Protein AF-A0A7Z2MUA7-F1 (afdb_monomer_lite)

Radius of gyration: 41.85 Å; chains: 1; bounding box: 72×32×121 Å

Structure (mmCIF, N/CA/C/O backbone):
data_AF-A0A7Z2MUA7-F1
#
_entry.id   AF-A0A7Z2MUA7-F1
#
loop_
_atom_site.group_PDB
_atom_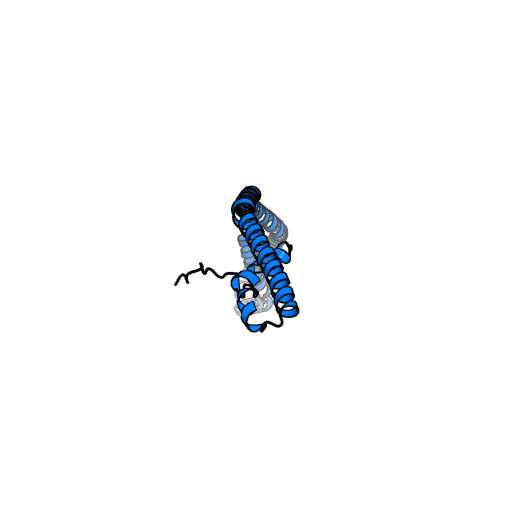site.id
_atom_site.type_symbol
_atom_site.label_atom_id
_atom_site.label_alt_id
_atom_site.label_comp_id
_atom_site.label_asym_id
_atom_site.label_entity_id
_atom_site.label_seq_id
_atom_site.pdbx_PDB_ins_code
_atom_site.Cartn_x
_atom_site.Cartn_y
_atom_site.Cartn_z
_atom_site.occupancy
_atom_site.B_iso_or_equiv
_atom_site.auth_seq_id
_atom_site.auth_comp_id
_atom_site.auth_asym_id
_atom_site.auth_atom_id
_atom_site.pdbx_PDB_model_num
ATOM 1 N N . MET A 1 1 ? 2.636 0.353 32.229 1.00 47.88 1 MET A N 1
ATOM 2 C CA . MET A 1 1 ? 1.834 -0.681 31.535 1.00 47.88 1 MET A CA 1
ATOM 3 C C . MET A 1 1 ? 2.594 -1.119 30.294 1.00 47.88 1 MET A C 1
ATOM 5 O O . MET A 1 1 ? 3.186 -0.257 29.656 1.00 47.88 1 MET A O 1
ATOM 9 N N . LYS A 1 2 ? 2.638 -2.421 29.968 1.00 65.19 2 LYS A N 1
ATOM 10 C CA . LYS A 1 2 ? 3.132 -2.862 28.651 1.00 65.19 2 LYS A CA 1
ATOM 11 C C . LYS A 1 2 ? 2.210 -2.257 27.589 1.00 65.19 2 LYS A C 1
ATOM 13 O O . LYS A 1 2 ? 0.997 -2.390 27.723 1.00 65.19 2 LYS A O 1
ATOM 18 N N . GLN A 1 3 ? 2.776 -1.569 26.602 1.00 80.62 3 GLN A N 1
ATOM 19 C CA . GLN A 1 3 ? 1.988 -1.000 25.512 1.00 80.62 3 GLN A CA 1
ATOM 20 C C . GLN A 1 3 ? 1.430 -2.140 24.654 1.00 80.62 3 GLN A C 1
ATOM 22 O O . GLN A 1 3 ? 2.188 -3.028 24.260 1.00 80.62 3 GLN A O 1
ATOM 27 N N . LYS A 1 4 ? 0.121 -2.129 24.395 1.00 88.00 4 LYS A N 1
ATOM 28 C CA . LYS A 1 4 ? -0.528 -3.146 23.559 1.00 88.00 4 LYS A CA 1
ATOM 29 C C . LYS A 1 4 ? -0.226 -2.882 22.075 1.00 88.00 4 LYS A C 1
ATOM 31 O O . LYS A 1 4 ? 0.033 -1.739 21.678 1.00 88.00 4 LYS A O 1
ATOM 36 N N . THR A 1 5 ? -0.227 -3.938 21.264 1.00 93.44 5 THR A N 1
ATOM 37 C CA . THR A 1 5 ? -0.187 -3.815 19.795 1.00 93.44 5 THR A CA 1
ATOM 38 C C . THR A 1 5 ? -1.569 -3.487 19.236 1.00 93.44 5 THR A C 1
ATOM 40 O O . THR A 1 5 ? -2.575 -3.714 19.913 1.00 93.44 5 THR A O 1
ATOM 43 N N . VAL A 1 6 ? -1.650 -3.004 17.992 1.00 94.12 6 VAL A N 1
ATOM 44 C CA . VAL A 1 6 ? -2.937 -2.740 17.317 1.00 94.12 6 VAL A CA 1
ATOM 45 C C . VAL A 1 6 ? -3.844 -3.973 17.360 1.00 94.12 6 VAL A C 1
ATOM 47 O O . VAL A 1 6 ? -4.999 -3.868 17.775 1.00 94.12 6 VAL A O 1
ATOM 50 N N . THR A 1 7 ? -3.307 -5.151 17.035 1.00 94.81 7 THR A N 1
ATOM 51 C CA . THR A 1 7 ? -4.048 -6.421 17.065 1.00 94.81 7 THR A CA 1
ATOM 52 C C . THR A 1 7 ? -4.562 -6.756 18.464 1.00 94.81 7 THR A C 1
ATOM 54 O O . THR A 1 7 ? -5.702 -7.183 18.619 1.00 94.81 7 THR A O 1
ATOM 57 N N . GLN A 1 8 ? -3.752 -6.527 19.503 1.00 94.81 8 GLN A N 1
ATOM 58 C CA . GLN A 1 8 ? -4.154 -6.775 20.892 1.00 94.81 8 GLN A CA 1
ATOM 59 C C . GLN A 1 8 ? -5.242 -5.803 21.364 1.00 94.81 8 GLN A C 1
ATOM 61 O O . GLN A 1 8 ? -6.151 -6.207 22.088 1.00 94.81 8 GLN A O 1
ATOM 66 N N . ILE A 1 9 ? -5.165 -4.528 20.968 1.00 94.12 9 ILE A N 1
ATOM 67 C CA . ILE A 1 9 ? -6.186 -3.522 21.292 1.00 94.12 9 ILE A CA 1
ATOM 68 C C . ILE A 1 9 ? -7.504 -3.876 20.600 1.00 94.12 9 ILE A C 1
ATOM 70 O O . ILE A 1 9 ? -8.548 -3.888 21.247 1.00 94.12 9 ILE A O 1
ATOM 74 N N . GLN A 1 10 ? -7.464 -4.216 19.310 1.00 95.56 10 GLN A N 1
ATOM 75 C CA . GLN A 1 10 ? -8.654 -4.598 18.546 1.00 95.56 10 GLN A CA 1
ATOM 76 C C . GLN A 1 10 ? -9.303 -5.879 19.077 1.00 95.56 10 GLN A C 1
ATOM 78 O O . GLN A 1 10 ? -10.522 -5.909 19.244 1.00 95.56 10 GLN A O 1
ATOM 83 N N . ALA A 1 11 ? -8.503 -6.900 19.400 1.00 96.69 11 ALA A N 1
ATOM 84 C CA . ALA A 1 11 ? -9.000 -8.121 20.024 1.00 96.69 11 ALA A CA 1
ATOM 85 C C . ALA A 1 11 ? -9.714 -7.801 21.345 1.00 96.69 11 ALA A C 1
ATOM 87 O O . ALA A 1 11 ? -10.878 -8.162 21.517 1.00 96.69 11 ALA A O 1
ATOM 88 N N . ARG A 1 12 ? -9.084 -7.012 22.225 1.00 96.62 12 ARG A N 1
ATOM 89 C CA . ARG A 1 12 ? -9.697 -6.642 23.506 1.00 96.62 12 ARG A CA 1
ATOM 90 C C . ARG A 1 12 ? -10.968 -5.801 23.344 1.00 96.62 12 ARG A C 1
ATOM 92 O O . ARG A 1 12 ? -11.924 -6.009 24.080 1.00 96.62 12 ARG A O 1
ATOM 99 N N . LEU A 1 13 ? -11.019 -4.882 22.379 1.00 96.25 13 LEU A N 1
ATOM 100 C CA . LEU A 1 13 ? -12.238 -4.119 22.081 1.00 96.25 13 LEU A CA 1
ATOM 101 C C . LEU A 1 13 ? -13.384 -5.030 21.618 1.00 96.25 13 LEU A C 1
ATOM 103 O O . LEU A 1 13 ? -14.533 -4.794 21.989 1.00 96.25 13 LEU A O 1
ATOM 107 N N . SER A 1 14 ? -13.078 -6.076 20.844 1.00 96.19 14 SER A N 1
ATOM 108 C CA . SER A 1 14 ? -14.078 -7.057 20.413 1.00 96.19 14 SER A CA 1
ATOM 109 C C . SER A 1 14 ? -14.593 -7.922 21.569 1.00 96.19 14 SER A C 1
ATOM 111 O O . SER A 1 14 ? -15.800 -8.118 21.676 1.00 96.19 14 SER A O 1
ATOM 113 N N . GLU A 1 15 ? -13.712 -8.353 22.479 1.00 96.50 15 GLU A N 1
ATOM 114 C CA . GLU A 1 15 ? -14.091 -9.057 23.711 1.00 96.50 15 GLU A CA 1
ATOM 115 C C . GLU A 1 15 ? -15.003 -8.190 24.586 1.00 96.50 15 GLU A C 1
ATOM 117 O O . GLU A 1 15 ? -16.081 -8.627 24.976 1.00 96.50 15 GLU A O 1
ATOM 122 N N . ILE A 1 16 ? -14.629 -6.925 24.823 1.00 95.38 16 ILE A N 1
ATOM 123 C CA . ILE A 1 16 ? -15.449 -5.993 25.610 1.00 95.38 16 ILE A CA 1
ATOM 124 C C . ILE A 1 16 ? -16.836 -5.814 24.979 1.00 95.38 16 ILE A C 1
ATOM 126 O O . ILE A 1 16 ? -17.832 -5.759 25.697 1.00 95.38 16 ILE A O 1
ATOM 130 N N . ALA A 1 17 ? -16.925 -5.734 23.649 1.00 93.94 17 ALA A N 1
ATOM 131 C CA . ALA A 1 17 ? -18.207 -5.627 22.958 1.00 93.94 17 ALA A CA 1
ATOM 132 C C . ALA A 1 17 ? -19.079 -6.884 23.145 1.00 93.94 17 ALA A C 1
ATOM 134 O O . ALA A 1 17 ? -20.293 -6.762 23.301 1.00 93.94 17 ALA A O 1
ATOM 135 N N . GLN A 1 18 ? -18.477 -8.077 23.165 1.00 94.81 18 GLN A N 1
ATOM 136 C CA . GLN A 1 18 ? -19.191 -9.326 23.450 1.00 94.81 18 GLN A CA 1
ATOM 137 C C . GLN A 1 18 ? -19.682 -9.377 24.902 1.00 94.81 18 GLN A C 1
ATOM 139 O O . GLN A 1 18 ? -20.854 -9.671 25.125 1.00 94.81 18 GLN A O 1
ATOM 144 N N . GLU A 1 19 ? -18.824 -9.038 25.870 1.00 93.69 19 GLU A N 1
ATOM 145 C CA . GLU A 1 19 ? -19.175 -8.990 27.298 1.00 93.69 19 GLU A CA 1
ATOM 146 C C . GLU A 1 19 ? -20.303 -7.971 27.570 1.00 93.69 19 GLU A C 1
ATOM 148 O O . GLU A 1 19 ? -21.238 -8.257 28.315 1.00 93.69 19 GLU A O 1
ATOM 153 N N . GLN A 1 20 ? -20.264 -6.798 26.924 1.00 92.12 20 GLN A N 1
ATOM 154 C CA . GLN A 1 20 ? -21.320 -5.781 27.037 1.00 92.12 20 GLN A CA 1
ATOM 155 C C . GLN A 1 20 ? -22.652 -6.261 26.455 1.00 92.12 20 GLN A C 1
ATOM 157 O O . GLN A 1 20 ? -23.682 -6.106 27.101 1.00 92.12 20 GLN A O 1
ATOM 162 N N . ASN A 1 21 ? -22.634 -6.887 25.277 1.00 92.25 21 ASN A N 1
ATOM 163 C CA . ASN A 1 21 ? -23.848 -7.402 24.645 1.00 92.25 21 ASN A CA 1
ATOM 164 C C . ASN A 1 21 ? -24.485 -8.536 25.471 1.00 92.25 21 ASN A C 1
ATOM 166 O O . ASN A 1 21 ? -25.700 -8.592 25.606 1.00 92.25 21 ASN A O 1
ATOM 170 N N . GLN A 1 22 ? -23.675 -9.411 26.078 1.00 89.81 22 GLN A N 1
ATOM 171 C CA . GLN A 1 22 ? -24.179 -10.444 26.993 1.00 89.81 22 GLN A CA 1
ATOM 172 C C . GLN A 1 22 ? -24.878 -9.839 28.215 1.00 89.81 22 GLN A C 1
ATOM 174 O O . GLN A 1 22 ? -25.934 -10.323 28.609 1.00 89.81 22 GLN A O 1
ATOM 179 N N . PHE A 1 23 ? -24.315 -8.776 28.795 1.00 90.31 23 PHE A N 1
ATOM 180 C CA . PHE A 1 23 ? -24.943 -8.069 29.910 1.00 90.31 23 PHE A CA 1
ATOM 181 C C . PHE A 1 23 ? -26.242 -7.362 29.490 1.00 90.31 23 PHE A C 1
ATOM 183 O O . PHE A 1 23 ? -27.236 -7.446 30.201 1.00 90.31 23 PHE A O 1
ATOM 190 N N . GLU A 1 24 ? -26.260 -6.710 28.324 1.00 88.75 24 GLU A N 1
ATOM 191 C CA . GLU A 1 24 ? -27.439 -6.005 27.795 1.00 88.75 24 GLU A CA 1
ATOM 192 C C . GLU A 1 24 ? -28.594 -6.945 27.411 1.00 88.75 24 GLU A C 1
ATOM 194 O O . GLU A 1 24 ? -29.749 -6.527 27.419 1.00 88.75 24 GLU A O 1
ATOM 199 N N . GLN A 1 25 ? -28.301 -8.207 27.090 1.00 91.56 25 GLN A N 1
ATOM 200 C CA . GLN A 1 25 ? -29.308 -9.224 26.772 1.00 91.56 25 GLN A CA 1
ATOM 201 C C . GLN A 1 25 ? -29.944 -9.879 28.006 1.00 91.56 25 GLN A C 1
ATOM 203 O O . GLN A 1 25 ? -30.918 -10.617 27.848 1.00 91.56 25 GLN A O 1
ATOM 208 N N . ARG A 1 26 ? -29.414 -9.655 29.218 1.00 89.88 26 ARG A N 1
ATOM 209 C CA . ARG A 1 26 ? -30.004 -10.211 30.444 1.00 89.88 26 ARG A CA 1
ATOM 210 C C . ARG A 1 26 ? -31.295 -9.476 30.795 1.00 89.88 26 ARG A C 1
ATOM 212 O O . ARG A 1 26 ? -31.293 -8.264 31.001 1.00 89.88 26 ARG A O 1
ATOM 219 N N . ASP A 1 27 ? -32.380 -10.232 30.919 1.00 91.69 27 ASP A N 1
ATOM 220 C CA . ASP A 1 27 ? -33.655 -9.746 31.443 1.00 91.69 27 ASP A CA 1
ATOM 221 C C . ASP A 1 27 ? -33.712 -10.015 32.950 1.00 91.69 27 ASP A C 1
ATOM 223 O O . ASP A 1 27 ? -34.112 -11.086 33.408 1.00 91.69 27 ASP A O 1
ATOM 227 N N . PHE A 1 28 ? -33.243 -9.038 33.726 1.00 91.81 28 PHE A N 1
ATOM 228 C CA . PHE A 1 28 ? -33.189 -9.154 35.180 1.00 91.81 28 PHE A CA 1
ATOM 229 C C . PHE A 1 28 ? -34.580 -9.288 35.811 1.00 91.81 28 PHE A C 1
ATOM 231 O O . PHE A 1 28 ? -34.724 -9.998 36.801 1.00 91.81 28 PHE A O 1
ATOM 238 N N . ASP A 1 29 ? -35.607 -8.660 35.231 1.00 91.94 29 ASP A N 1
ATOM 239 C CA . ASP A 1 29 ? -36.972 -8.731 35.759 1.00 91.94 29 ASP A CA 1
ATOM 240 C C . ASP A 1 29 ? -37.544 -10.145 35.588 1.00 91.94 29 ASP A C 1
ATOM 242 O O . ASP A 1 29 ? -38.194 -10.672 36.497 1.00 91.94 29 ASP A O 1
ATOM 246 N N . ALA A 1 30 ? -37.255 -10.793 34.453 1.00 93.75 30 ALA A N 1
ATOM 247 C CA . ALA A 1 30 ? -37.595 -12.196 34.235 1.00 93.75 30 ALA A CA 1
ATOM 248 C C . ALA A 1 30 ? -36.845 -13.131 35.204 1.00 93.75 30 ALA A C 1
ATOM 250 O O . ALA A 1 30 ? -37.471 -14.008 35.805 1.00 93.75 30 ALA A O 1
ATOM 251 N N . GLU A 1 31 ? -35.537 -12.920 35.402 1.00 92.94 31 GLU A N 1
ATOM 252 C CA . GLU A 1 31 ? -34.722 -13.691 36.358 1.00 92.94 31 GLU A CA 1
ATOM 253 C C . GLU A 1 31 ? -35.235 -13.524 37.804 1.00 92.94 31 GLU A C 1
ATOM 255 O O . GLU A 1 31 ? -35.359 -14.499 38.549 1.00 92.94 31 GLU A O 1
ATOM 260 N N . LEU A 1 32 ? -35.592 -12.299 38.199 1.00 93.69 32 LEU A N 1
ATOM 261 C CA . LEU A 1 32 ? -36.113 -11.985 39.530 1.00 93.69 32 LEU A CA 1
ATOM 262 C C . LEU A 1 32 ? -37.467 -12.660 39.776 1.00 93.69 32 LEU A C 1
ATOM 264 O O . LEU A 1 32 ? -37.678 -13.269 40.827 1.00 93.69 32 LEU A O 1
ATOM 268 N N . LEU A 1 33 ? -38.372 -12.602 38.795 1.00 94.19 33 LEU A N 1
ATOM 269 C CA . LEU A 1 33 ? -39.681 -13.249 38.868 1.00 94.19 33 LEU A CA 1
ATOM 270 C C . LEU A 1 33 ? -39.557 -14.776 38.997 1.00 94.19 33 LEU A C 1
ATOM 272 O O . LEU A 1 33 ? -40.311 -15.392 39.753 1.00 94.19 33 LEU A O 1
ATOM 276 N N . GLU A 1 34 ? -38.598 -15.397 38.309 1.00 94.81 34 GLU A N 1
ATOM 277 C CA . GLU A 1 34 ? -38.317 -16.831 38.435 1.00 94.81 34 GLU A CA 1
ATOM 278 C C . GLU A 1 34 ? -37.808 -17.203 39.838 1.00 94.81 34 GLU A C 1
ATOM 280 O O . GLU A 1 34 ? -38.311 -18.156 40.446 1.00 94.81 34 GLU A O 1
ATOM 285 N N . VAL A 1 35 ? -36.866 -16.434 40.397 1.00 94.69 35 VAL A N 1
ATOM 286 C CA . VAL A 1 35 ? -36.337 -16.663 41.755 1.00 94.69 35 VAL A CA 1
ATOM 287 C C . VAL A 1 35 ? -37.426 -16.482 42.815 1.00 94.69 35 VAL A C 1
ATOM 289 O O . VAL A 1 35 ? -37.566 -17.327 43.700 1.00 94.69 35 VAL A O 1
ATOM 292 N N . MET A 1 36 ? -38.265 -15.449 42.693 1.00 92.69 36 MET A N 1
ATOM 293 C CA . MET A 1 36 ? -39.393 -15.232 43.606 1.00 92.69 36 MET A CA 1
ATOM 294 C C . MET A 1 36 ? -40.426 -16.366 43.543 1.00 92.69 36 MET A C 1
ATOM 296 O O . MET A 1 36 ? -40.925 -16.798 44.582 1.00 92.69 36 MET A O 1
ATOM 300 N N . ASN A 1 37 ? -40.728 -16.884 42.348 1.00 94.19 37 ASN A N 1
ATOM 301 C CA . ASN A 1 37 ? -41.689 -17.978 42.169 1.00 94.19 37 ASN A CA 1
ATOM 302 C C . ASN A 1 37 ? -41.156 -19.336 42.651 1.00 94.19 37 ASN A C 1
ATOM 304 O O . ASN A 1 37 ? -41.931 -20.181 43.097 1.00 94.19 37 ASN A O 1
ATOM 308 N N . SER A 1 38 ? -39.844 -19.555 42.560 1.00 93.75 38 SER A N 1
ATOM 309 C CA . SER A 1 38 ? -39.183 -20.792 42.995 1.00 93.75 38 SER A CA 1
ATOM 310 C C . SER A 1 38 ? -38.768 -20.785 44.473 1.00 93.75 38 SER A C 1
ATOM 312 O O . SER A 1 38 ? -38.365 -21.827 44.990 1.00 93.75 38 SER A O 1
ATOM 314 N N . GLY A 1 39 ? -38.900 -19.646 45.166 1.00 91.38 39 GLY A N 1
ATOM 315 C CA . GLY A 1 39 ? -38.483 -19.475 46.561 1.00 91.38 39 GLY A CA 1
ATOM 316 C C . GLY A 1 39 ? -36.962 -19.432 46.744 1.00 91.38 39 GLY A C 1
ATOM 317 O O . GLY A 1 39 ? -36.465 -19.829 47.798 1.00 91.38 39 GLY A O 1
ATOM 318 N N . GLY A 1 40 ? -36.227 -19.017 45.710 1.00 91.19 40 GLY A N 1
ATOM 319 C CA . GLY A 1 40 ? -34.772 -18.899 45.738 1.00 91.19 40 GLY A CA 1
ATOM 320 C C . GLY A 1 40 ? -34.267 -17.665 46.496 1.00 91.19 40 GLY A C 1
ATOM 321 O O . GLY A 1 40 ? -35.038 -16.863 47.022 1.00 91.19 40 GLY A O 1
ATOM 322 N N . ASP A 1 41 ? -32.943 -17.522 46.542 1.00 93.44 41 ASP A N 1
ATOM 323 C CA . ASP A 1 41 ? -32.263 -16.429 47.240 1.00 93.44 41 ASP A CA 1
ATOM 324 C C . ASP A 1 41 ? -32.223 -15.157 46.374 1.00 93.44 41 ASP A C 1
ATOM 326 O O . ASP A 1 41 ? -31.414 -15.023 45.451 1.00 93.44 41 ASP A O 1
ATOM 330 N N . VAL A 1 42 ? -33.136 -14.229 46.664 1.00 92.69 42 VAL A N 1
ATOM 331 C CA . VAL A 1 42 ? -33.237 -12.934 45.974 1.00 92.69 42 VAL A CA 1
ATOM 332 C C . VAL A 1 42 ? -32.027 -12.046 46.275 1.00 92.69 42 VAL A C 1
ATOM 334 O O . VAL A 1 42 ? -31.512 -11.400 45.362 1.00 92.69 42 VAL A O 1
ATOM 337 N N . ASP A 1 43 ? -31.521 -12.063 47.511 1.00 94.00 43 ASP A N 1
ATOM 338 C CA . ASP A 1 43 ? -30.390 -11.225 47.924 1.00 94.00 43 ASP A CA 1
ATOM 339 C C . ASP A 1 43 ? -29.128 -11.605 47.135 1.00 94.00 43 ASP A C 1
ATOM 341 O O . ASP A 1 43 ? -28.372 -10.742 46.677 1.00 94.00 43 ASP A O 1
ATOM 345 N N . GLN A 1 44 ? -28.926 -12.907 46.902 1.00 93.81 44 GLN A N 1
ATOM 346 C CA . GLN A 1 44 ? -27.827 -13.397 46.073 1.00 93.81 44 GLN A CA 1
ATOM 347 C C . GLN A 1 44 ? -27.936 -12.913 44.616 1.00 93.81 44 GLN A C 1
ATOM 349 O O . GLN A 1 44 ? -26.923 -12.538 44.012 1.00 93.81 44 GLN A O 1
ATOM 354 N N . LEU A 1 45 ? -29.143 -12.918 44.038 1.00 92.75 45 LEU A N 1
ATOM 355 C CA . LEU A 1 45 ? -29.378 -12.457 42.667 1.00 92.75 45 LEU A CA 1
ATOM 356 C C . LEU A 1 45 ? -29.111 -10.947 42.531 1.00 92.75 45 LEU A C 1
ATOM 358 O O . LEU A 1 45 ? -28.422 -10.524 41.599 1.00 92.75 45 LEU A O 1
ATOM 362 N N . GLU A 1 46 ? -29.590 -10.138 43.477 1.00 92.88 46 GLU A N 1
ATOM 363 C CA . GLU A 1 46 ? -29.340 -8.693 43.502 1.00 92.88 46 GLU A CA 1
ATOM 364 C C . GLU A 1 46 ? -27.854 -8.368 43.691 1.00 92.88 46 GLU A C 1
ATOM 366 O O . GLU A 1 46 ? -27.306 -7.488 43.017 1.00 92.88 46 GLU A O 1
ATOM 371 N N . GLN A 1 47 ? -27.159 -9.108 44.560 1.00 94.88 47 GLN A N 1
ATOM 372 C CA . GLN A 1 47 ? -25.725 -8.924 44.757 1.00 94.88 47 GLN A CA 1
ATOM 373 C C . GLN A 1 47 ? -24.941 -9.208 43.470 1.00 94.88 47 GLN A C 1
ATOM 375 O O . GLN A 1 47 ? -24.053 -8.429 43.106 1.00 94.88 47 GLN A O 1
ATOM 380 N N . LYS A 1 48 ? -25.306 -10.270 42.743 1.00 92.62 48 LYS A N 1
ATOM 381 C CA . LYS A 1 48 ? -24.721 -10.586 41.434 1.00 92.62 48 LYS A CA 1
ATOM 382 C C . LYS A 1 48 ? -24.978 -9.471 40.417 1.00 92.62 48 LYS A C 1
ATOM 384 O O . LYS A 1 48 ? -24.061 -9.071 39.705 1.00 92.62 48 LYS A O 1
ATOM 389 N N . GLN A 1 49 ? -26.186 -8.911 40.388 1.00 93.12 49 GLN A N 1
ATOM 390 C CA . GLN A 1 49 ? -26.513 -7.799 39.495 1.00 93.12 49 GLN A CA 1
ATOM 391 C C . GLN A 1 49 ? -25.652 -6.558 39.766 1.00 93.12 49 GLN A C 1
ATOM 393 O O . GLN A 1 49 ? -25.129 -5.941 38.837 1.00 93.12 49 GLN A O 1
ATOM 398 N N . LEU A 1 50 ? -25.438 -6.217 41.039 1.00 93.50 50 LEU A N 1
ATOM 399 C CA . LEU A 1 50 ? -24.565 -5.105 41.422 1.00 93.50 50 LEU A CA 1
ATOM 400 C C . LEU A 1 50 ? -23.105 -5.332 41.003 1.00 93.50 50 LEU A C 1
ATOM 402 O O . LEU A 1 50 ? -22.407 -4.377 40.643 1.00 93.50 50 LEU A O 1
ATOM 406 N N . GLU A 1 51 ? -22.616 -6.570 41.072 1.00 93.88 51 GLU A N 1
ATOM 407 C CA . GLU A 1 51 ? -21.275 -6.936 40.604 1.00 93.88 51 GLU A CA 1
ATOM 408 C C . GLU A 1 51 ? -21.154 -6.806 39.083 1.00 93.88 51 GLU A C 1
ATOM 410 O O . GLU A 1 51 ? -20.220 -6.151 38.604 1.00 93.88 51 GLU A O 1
ATOM 415 N N . ASP A 1 52 ? -22.138 -7.312 38.344 1.00 92.00 52 ASP A N 1
ATOM 416 C CA . ASP A 1 52 ? -22.183 -7.230 36.886 1.00 92.00 52 ASP A CA 1
ATOM 417 C C . ASP A 1 52 ? -22.260 -5.768 36.410 1.00 92.00 52 ASP A C 1
ATOM 419 O O . ASP A 1 52 ? -21.519 -5.358 35.514 1.00 92.00 52 ASP A O 1
ATOM 423 N N . GLU A 1 53 ? -23.035 -4.906 37.078 1.00 92.88 53 GLU A N 1
ATOM 424 C CA . GLU A 1 53 ? -23.061 -3.467 36.785 1.00 92.88 53 GLU A CA 1
ATOM 425 C C . GLU A 1 53 ? -21.722 -2.764 37.051 1.00 92.88 53 GLU A C 1
ATOM 427 O O . GLU A 1 53 ? -21.339 -1.818 36.342 1.00 92.88 53 GLU A O 1
ATOM 432 N N . ARG A 1 54 ? -21.008 -3.165 38.112 1.00 94.88 54 ARG A N 1
ATOM 433 C CA . ARG A 1 54 ? -19.662 -2.644 38.398 1.00 94.88 54 ARG A CA 1
ATOM 434 C C . ARG A 1 54 ? -18.689 -3.089 37.316 1.00 94.88 54 ARG A C 1
ATOM 436 O O . ARG A 1 54 ? -17.882 -2.270 36.869 1.00 94.88 54 ARG A O 1
ATOM 443 N N . GLN A 1 55 ? -18.765 -4.345 36.882 1.00 93.88 55 GLN A N 1
ATOM 444 C CA . GLN A 1 55 ? -17.955 -4.859 35.783 1.00 93.88 55 GLN A CA 1
ATOM 445 C C . GLN A 1 55 ? -18.275 -4.128 34.475 1.00 93.88 55 GLN A C 1
ATOM 447 O O . GLN A 1 55 ? -17.358 -3.602 33.847 1.00 93.88 55 GLN A O 1
ATOM 452 N N . ALA A 1 56 ? -19.549 -3.950 34.125 1.00 92.75 56 ALA A N 1
ATOM 453 C CA . ALA A 1 56 ? -19.981 -3.208 32.941 1.00 92.75 56 ALA A CA 1
ATOM 454 C C . ALA A 1 56 ? -19.471 -1.756 32.939 1.00 92.75 56 ALA A C 1
ATOM 456 O O . ALA A 1 56 ? -19.034 -1.229 31.912 1.00 92.75 56 ALA A O 1
ATOM 457 N N . ARG A 1 57 ? -19.468 -1.085 34.101 1.00 93.94 57 ARG A N 1
ATOM 458 C CA . ARG A 1 57 ? -18.847 0.244 34.258 1.00 93.94 57 ARG A CA 1
ATOM 459 C C . ARG A 1 57 ? -17.344 0.213 33.984 1.00 93.94 57 ARG A C 1
ATOM 461 O O . ARG A 1 57 ? -16.857 1.062 33.240 1.00 93.94 57 ARG A O 1
ATOM 468 N N . ARG A 1 58 ? -16.614 -0.759 34.538 1.00 95.12 58 ARG A N 1
ATOM 469 C CA . ARG A 1 58 ? -15.168 -0.915 34.297 1.00 95.12 58 ARG A CA 1
ATOM 470 C C . ARG A 1 58 ? -14.865 -1.178 32.823 1.00 95.12 58 ARG A C 1
ATOM 472 O O . ARG A 1 58 ? -13.992 -0.517 32.274 1.00 95.12 58 ARG A O 1
ATOM 479 N N . LEU A 1 59 ? -15.624 -2.062 32.179 1.00 94.94 59 LEU A N 1
ATOM 480 C CA . LEU A 1 59 ? -15.480 -2.383 30.758 1.00 94.94 59 LEU A CA 1
ATOM 481 C C . LEU A 1 59 ? -15.731 -1.165 29.862 1.00 94.94 59 LEU A C 1
ATOM 483 O O . LEU A 1 59 ? -15.011 -0.962 28.889 1.00 94.94 59 LEU A O 1
ATOM 487 N N . ARG A 1 60 ? -16.704 -0.305 30.199 1.00 94.25 60 ARG A N 1
ATOM 488 C CA . ARG A 1 60 ? -16.930 0.960 29.474 1.00 94.25 60 ARG A CA 1
ATOM 489 C C . ARG A 1 60 ? -15.733 1.905 29.559 1.00 94.25 60 ARG A C 1
ATOM 491 O O . ARG A 1 60 ? -15.346 2.478 28.545 1.00 94.25 60 ARG A O 1
ATOM 498 N N . VAL A 1 61 ? -15.139 2.047 30.742 1.00 96.00 61 VAL A N 1
ATOM 499 C CA . VAL A 1 61 ? -13.937 2.875 30.928 1.00 96.00 61 VAL A CA 1
ATOM 500 C C . VAL A 1 61 ? -12.735 2.265 30.199 1.00 96.00 61 VAL A C 1
ATOM 502 O O . VAL A 1 61 ? -11.999 2.987 29.531 1.00 96.00 61 VAL A O 1
ATOM 505 N N . GLU A 1 62 ? -12.556 0.941 30.270 1.00 95.25 62 GLU A N 1
ATOM 506 C CA . GLU A 1 62 ? -11.497 0.235 29.534 1.00 95.25 62 GLU A CA 1
ATOM 507 C C . GLU A 1 62 ? -11.648 0.441 28.021 1.00 95.25 62 GLU A C 1
ATOM 509 O O . GLU A 1 62 ? -10.677 0.795 27.354 1.00 95.25 62 GLU A O 1
ATOM 514 N N . LYS A 1 63 ? -12.867 0.296 27.486 1.00 95.50 63 LYS A N 1
ATOM 515 C CA . LYS A 1 63 ? -13.177 0.538 26.072 1.00 95.50 63 LYS A CA 1
ATOM 516 C C . LYS A 1 63 ? -12.762 1.940 25.636 1.00 95.50 63 LYS A C 1
ATOM 518 O O . LYS A 1 63 ? -12.031 2.068 24.662 1.00 95.50 63 LYS A O 1
ATOM 523 N N . GLN A 1 64 ? -13.160 2.972 26.381 1.00 95.38 64 GLN A N 1
ATOM 524 C CA . GLN A 1 64 ? -12.798 4.359 26.068 1.00 95.38 64 GLN A CA 1
ATOM 525 C C . GLN A 1 64 ? -11.280 4.574 26.074 1.00 95.38 64 GLN A C 1
ATOM 527 O O . GLN A 1 64 ? -10.742 5.224 25.179 1.00 95.38 64 GLN A O 1
ATOM 532 N N . ALA A 1 65 ? -10.571 4.004 27.052 1.00 95.25 65 ALA A N 1
ATOM 533 C CA . ALA A 1 65 ? -9.115 4.090 27.106 1.00 95.25 65 ALA A CA 1
ATOM 534 C C . ALA A 1 65 ? -8.456 3.412 25.891 1.00 95.25 65 ALA A C 1
ATOM 536 O O . ALA A 1 65 ? -7.544 3.975 25.288 1.00 95.25 65 ALA A O 1
ATOM 537 N N . LEU A 1 66 ? -8.947 2.235 25.497 1.00 95.25 66 LEU A N 1
ATOM 538 C CA . LEU A 1 66 ? -8.444 1.487 24.343 1.00 95.25 66 LEU A CA 1
ATOM 539 C C . LEU A 1 66 ? -8.767 2.170 23.007 1.00 95.25 66 LEU A C 1
ATOM 541 O O . LEU A 1 66 ? -7.932 2.160 22.107 1.00 95.25 66 LEU A O 1
ATOM 545 N N . GLU A 1 67 ? -9.937 2.795 22.873 1.00 95.00 67 GLU A N 1
ATOM 546 C CA . GLU A 1 67 ? -10.314 3.580 21.690 1.00 95.00 67 GLU A CA 1
ATOM 547 C C . GLU A 1 67 ? -9.406 4.805 21.502 1.00 95.00 67 GLU A C 1
ATOM 549 O O . GLU A 1 67 ? -9.060 5.142 20.369 1.00 95.00 67 GLU A O 1
ATOM 554 N N . LEU A 1 68 ? -8.956 5.424 22.599 1.00 95.00 68 LEU A N 1
ATOM 555 C CA . LEU A 1 68 ? -7.970 6.510 22.577 1.00 95.00 68 LEU A CA 1
ATOM 556 C C . LEU A 1 68 ? -6.541 6.013 22.300 1.00 95.00 68 LEU A C 1
ATOM 558 O O . LEU A 1 68 ? -5.769 6.703 21.634 1.00 95.00 68 LEU A O 1
ATOM 562 N N . GLU A 1 69 ? -6.174 4.824 22.785 1.00 94.06 69 GLU A N 1
ATOM 563 C CA . GLU A 1 69 ? -4.843 4.235 22.573 1.00 94.06 69 GLU A CA 1
ATOM 564 C C . GLU A 1 69 ? -4.667 3.677 21.148 1.00 94.06 69 GLU A C 1
ATOM 566 O O . GLU A 1 69 ? -3.572 3.737 20.584 1.00 94.06 69 GLU A O 1
ATOM 571 N N . LEU A 1 70 ? -5.742 3.178 20.527 1.00 93.69 70 LEU A N 1
ATOM 572 C CA . LEU A 1 70 ? -5.725 2.565 19.197 1.00 93.69 70 LEU A CA 1
ATOM 573 C C . LEU A 1 70 ? -5.056 3.422 18.100 1.00 93.69 70 LEU A C 1
ATOM 575 O O . LEU A 1 70 ? -4.195 2.887 17.394 1.00 93.69 70 LEU A O 1
ATOM 579 N N . PRO A 1 71 ? -5.399 4.712 17.901 1.00 94.25 71 PRO A N 1
ATOM 580 C CA . PRO A 1 71 ? -4.741 5.532 16.883 1.00 94.25 71 PRO A CA 1
ATOM 581 C C . PRO A 1 71 ? -3.245 5.727 17.162 1.00 94.25 71 PRO A C 1
ATOM 583 O O . PRO A 1 71 ? -2.446 5.712 16.228 1.00 94.25 71 PRO A O 1
ATOM 586 N N . VAL A 1 72 ? -2.850 5.837 18.434 1.00 94.19 72 VAL A N 1
ATOM 587 C CA . VAL A 1 72 ? -1.441 5.978 18.833 1.00 94.19 72 VAL A CA 1
ATOM 588 C C . VAL A 1 72 ? -0.663 4.701 18.515 1.00 94.19 72 VAL A C 1
ATOM 590 O O . VAL A 1 72 ? 0.434 4.765 17.958 1.00 94.19 72 VAL A O 1
ATOM 593 N N . ALA A 1 73 ? -1.243 3.532 18.804 1.00 93.31 73 ALA A N 1
ATOM 594 C CA . ALA A 1 73 ? -0.646 2.246 18.457 1.00 93.31 73 ALA A CA 1
ATOM 595 C C . ALA A 1 73 ? -0.477 2.088 16.937 1.00 93.31 73 ALA A C 1
ATOM 597 O O . ALA A 1 73 ? 0.605 1.707 16.489 1.00 93.31 73 ALA A O 1
ATOM 598 N N . LYS A 1 74 ? -1.496 2.464 16.146 1.00 93.44 74 LYS A N 1
ATOM 599 C CA . LYS A 1 74 ? -1.428 2.454 14.673 1.00 93.44 74 LYS A CA 1
ATOM 600 C C . LYS A 1 74 ? -0.314 3.347 14.142 1.00 93.44 74 LYS A C 1
ATOM 602 O O . LYS A 1 74 ? 0.446 2.922 13.280 1.00 93.44 74 LYS A O 1
ATOM 607 N N . GLN A 1 75 ? -0.202 4.568 14.661 1.00 94.31 75 GLN A N 1
ATOM 608 C CA . GLN A 1 75 ? 0.839 5.499 14.236 1.00 94.31 75 GLN A CA 1
ATOM 609 C C . GLN A 1 75 ? 2.236 4.967 14.572 1.00 94.31 75 GLN A C 1
ATOM 611 O O . GLN A 1 75 ? 3.123 5.001 13.724 1.00 94.31 75 GLN A O 1
ATOM 616 N N . ARG A 1 76 ? 2.436 4.452 15.790 1.00 93.00 76 ARG A N 1
ATOM 617 C CA . ARG A 1 76 ? 3.724 3.897 16.224 1.00 93.00 76 ARG A CA 1
ATOM 618 C C . ARG A 1 76 ? 4.157 2.718 15.353 1.00 93.00 76 ARG A C 1
ATOM 620 O O . ARG A 1 76 ? 5.309 2.669 14.937 1.00 93.00 76 ARG A O 1
ATOM 627 N N . GLU A 1 77 ? 3.252 1.775 15.107 1.00 94.00 77 GLU A N 1
ATOM 628 C CA . GLU A 1 77 ? 3.545 0.591 14.291 1.00 94.00 77 GLU A CA 1
ATOM 629 C C . GLU A 1 77 ? 3.794 0.972 12.828 1.00 94.00 77 GLU A C 1
ATOM 631 O O . GLU A 1 77 ? 4.807 0.565 12.266 1.00 94.00 77 GLU A O 1
ATOM 636 N N . GLY A 1 78 ? 2.962 1.848 12.252 1.00 91.44 78 GLY A N 1
ATOM 637 C CA . GLY A 1 78 ? 3.158 2.335 10.886 1.00 91.44 78 GLY A CA 1
ATOM 638 C C . GLY A 1 78 ? 4.475 3.096 10.695 1.00 91.44 78 GLY A C 1
ATOM 639 O O . GLY A 1 78 ? 5.147 2.912 9.686 1.00 91.44 78 GLY A O 1
ATOM 640 N N . LEU A 1 79 ? 4.898 3.909 11.672 1.00 93.88 79 LEU A N 1
ATOM 641 C CA . LEU A 1 79 ? 6.206 4.577 11.627 1.00 93.88 79 LEU A CA 1
ATOM 642 C C . LEU A 1 79 ? 7.369 3.576 11.670 1.00 93.88 79 LEU A C 1
ATOM 644 O O . LEU A 1 79 ? 8.349 3.752 10.952 1.00 93.88 79 LEU A O 1
ATOM 648 N N . ALA A 1 80 ? 7.266 2.523 12.482 1.00 92.06 80 ALA A N 1
ATOM 649 C CA . ALA A 1 80 ? 8.295 1.486 12.551 1.00 92.06 80 ALA A CA 1
ATOM 650 C C . ALA A 1 80 ? 8.417 0.696 11.233 1.00 92.06 80 ALA A C 1
ATOM 652 O O . ALA A 1 80 ? 9.525 0.347 10.813 1.00 92.06 80 ALA A O 1
ATOM 653 N N . GLU A 1 81 ? 7.291 0.440 10.567 1.00 91.88 81 GLU A N 1
ATOM 654 C CA . GLU A 1 81 ? 7.256 -0.216 9.260 1.00 91.88 81 GLU A CA 1
ATOM 655 C C . GLU A 1 81 ? 7.822 0.691 8.159 1.00 91.88 81 GLU A C 1
ATOM 657 O O . GLU A 1 81 ? 8.693 0.265 7.401 1.00 91.88 81 GLU A O 1
ATOM 662 N N . LEU A 1 82 ? 7.437 1.973 8.136 1.00 92.00 82 LEU A N 1
ATOM 663 C CA . LEU A 1 82 ? 7.984 2.963 7.202 1.00 92.00 82 LEU A CA 1
ATOM 664 C C . LEU A 1 82 ? 9.502 3.128 7.338 1.00 92.00 82 LEU A C 1
ATOM 666 O O . LEU A 1 82 ? 10.196 3.213 6.330 1.00 92.00 82 LEU A O 1
ATOM 670 N N . GLU A 1 83 ? 10.040 3.140 8.559 1.00 92.50 83 GLU A N 1
ATOM 671 C CA . GLU A 1 83 ? 11.492 3.201 8.779 1.00 92.50 83 GLU A CA 1
ATOM 672 C C . GLU A 1 83 ? 12.220 1.930 8.326 1.00 92.50 83 GLU A C 1
ATOM 674 O O . GLU A 1 83 ? 13.414 1.973 8.035 1.00 92.50 83 GLU A O 1
ATOM 679 N N . THR A 1 84 ? 11.536 0.786 8.283 1.00 92.12 84 THR A N 1
ATOM 680 C CA . THR A 1 84 ? 12.098 -0.442 7.704 1.00 92.12 84 THR A CA 1
ATOM 681 C C . THR A 1 84 ? 12.118 -0.347 6.182 1.00 92.12 84 THR A C 1
ATOM 683 O O . THR A 1 84 ? 13.185 -0.486 5.598 1.00 92.12 84 THR A O 1
ATOM 686 N N . LEU A 1 85 ? 10.999 0.037 5.558 1.00 89.75 85 LEU A N 1
ATOM 687 C CA . LEU A 1 85 ? 10.923 0.245 4.106 1.00 89.75 85 LEU A CA 1
ATOM 688 C C . LEU A 1 85 ? 11.925 1.292 3.608 1.00 89.75 85 LEU A C 1
ATOM 690 O O . LEU A 1 85 ? 12.551 1.121 2.568 1.00 89.75 85 LEU A O 1
ATOM 694 N N . LYS A 1 86 ? 12.107 2.377 4.365 1.00 89.88 86 LYS A N 1
ATOM 695 C CA . LYS A 1 86 ? 13.095 3.406 4.046 1.00 89.88 86 LYS A CA 1
ATOM 696 C C . LYS A 1 86 ? 14.510 2.833 4.013 1.00 89.88 86 LYS A C 1
ATOM 698 O O . LYS A 1 86 ? 15.232 3.133 3.072 1.00 89.88 86 LYS A O 1
ATOM 703 N N . ARG A 1 87 ? 14.878 2.015 5.007 1.00 89.75 87 ARG A N 1
ATOM 704 C CA . ARG A 1 87 ? 16.176 1.325 5.064 1.00 89.75 87 ARG A CA 1
ATOM 705 C C . ARG A 1 87 ? 16.340 0.309 3.938 1.00 89.75 87 ARG A C 1
ATOM 707 O O . ARG A 1 87 ? 17.428 0.214 3.389 1.00 89.75 87 ARG A O 1
ATOM 714 N N . ASP A 1 88 ? 15.281 -0.403 3.566 1.00 86.50 88 ASP A N 1
ATOM 715 C CA . ASP A 1 88 ? 15.330 -1.368 2.461 1.00 86.50 88 ASP A CA 1
ATOM 716 C C . ASP A 1 88 ? 15.607 -0.687 1.110 1.00 86.50 88 ASP A C 1
ATOM 718 O O . ASP A 1 88 ? 16.255 -1.276 0.251 1.00 86.50 88 ASP A O 1
ATOM 722 N N . CYS A 1 89 ? 15.173 0.567 0.947 1.00 86.12 89 CYS A N 1
ATOM 723 C CA . CYS A 1 89 ? 15.443 1.387 -0.236 1.00 86.12 89 CYS A CA 1
ATOM 724 C C . CYS A 1 89 ? 16.696 2.279 -0.109 1.00 86.12 89 CYS A C 1
ATOM 726 O O . CYS A 1 89 ? 16.986 3.079 -1.009 1.00 86.12 89 CYS A O 1
ATOM 728 N N . GLU A 1 90 ? 17.438 2.217 1.005 1.00 89.44 90 GLU A N 1
ATOM 729 C CA . GLU A 1 90 ? 18.656 3.014 1.167 1.00 89.44 90 GLU A CA 1
ATOM 730 C C . GLU A 1 90 ? 19.722 2.550 0.167 1.00 89.44 90 GLU A C 1
ATOM 732 O O . GLU A 1 90 ? 20.219 1.430 0.213 1.00 89.44 90 GLU A O 1
ATOM 737 N N . GLY A 1 91 ? 20.111 3.451 -0.736 1.00 82.81 91 GLY A N 1
ATOM 738 C CA . GLY A 1 91 ? 21.139 3.186 -1.745 1.00 82.81 91 GLY A CA 1
ATOM 739 C C . GLY A 1 91 ? 20.597 2.836 -3.131 1.00 82.81 91 GLY A C 1
ATOM 740 O O . GLY A 1 91 ? 21.361 2.927 -4.094 1.00 82.81 91 GLY A O 1
ATOM 741 N N . ASP A 1 92 ? 19.293 2.577 -3.275 1.00 89.38 92 ASP A N 1
ATOM 742 C CA . ASP A 1 92 ? 18.665 2.291 -4.574 1.00 89.38 92 ASP A CA 1
ATOM 743 C C . ASP A 1 92 ? 18.937 3.396 -5.598 1.00 89.38 92 ASP A C 1
ATOM 745 O O . ASP A 1 92 ? 19.273 3.116 -6.743 1.00 89.38 92 ASP A O 1
ATOM 749 N N . ALA A 1 93 ? 18.883 4.665 -5.184 1.00 80.69 93 ALA A N 1
ATOM 750 C CA . ALA A 1 93 ? 19.172 5.795 -6.069 1.00 80.69 93 ALA A CA 1
ATOM 751 C C . ALA A 1 93 ? 20.593 5.739 -6.662 1.00 80.69 93 ALA A C 1
ATOM 753 O O . ALA A 1 93 ? 20.789 6.078 -7.828 1.00 80.69 93 ALA A O 1
ATOM 754 N N . SER A 1 94 ? 21.578 5.289 -5.877 1.00 86.06 94 SER A N 1
ATOM 755 C CA . SER A 1 94 ? 22.958 5.138 -6.345 1.00 86.06 94 SER A CA 1
ATOM 756 C C . SER A 1 94 ? 23.092 3.955 -7.297 1.00 86.06 94 SER A C 1
ATOM 758 O O . SER A 1 94 ? 23.771 4.073 -8.313 1.00 86.06 94 SER A O 1
ATOM 760 N N . LEU A 1 95 ? 22.436 2.832 -6.991 1.00 90.06 95 LEU A N 1
ATOM 761 C CA . LEU A 1 95 ? 22.425 1.656 -7.861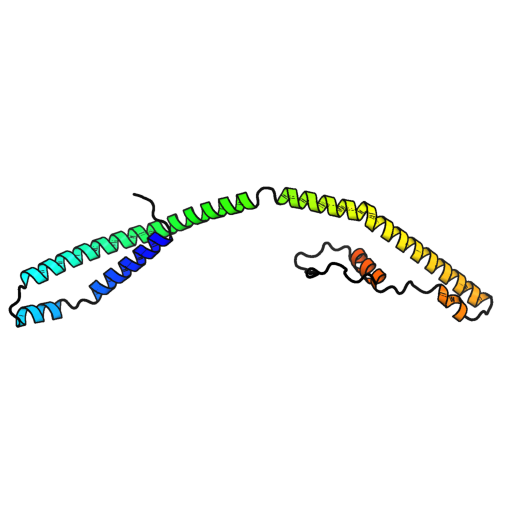 1.00 90.06 95 LEU A CA 1
ATOM 762 C C . LEU A 1 95 ? 21.743 1.969 -9.196 1.00 90.06 95 LEU A C 1
ATOM 764 O O . LEU A 1 95 ? 22.268 1.626 -10.251 1.00 90.06 95 LEU A O 1
ATOM 768 N N . ILE A 1 96 ? 20.613 2.680 -9.167 1.00 86.38 96 ILE A N 1
ATOM 769 C CA . ILE A 1 96 ? 19.913 3.146 -10.368 1.00 86.38 96 ILE A CA 1
ATOM 770 C C . ILE A 1 96 ? 20.832 4.049 -11.195 1.00 86.38 96 ILE A C 1
ATOM 772 O O . ILE A 1 96 ? 20.967 3.827 -12.396 1.00 86.38 96 ILE A O 1
ATOM 776 N N . ALA A 1 97 ? 21.493 5.030 -10.571 1.00 84.56 97 ALA A N 1
ATOM 777 C CA . ALA A 1 97 ? 22.423 5.916 -11.269 1.00 84.56 97 ALA A CA 1
ATOM 778 C C . ALA A 1 97 ? 23.584 5.142 -11.918 1.00 84.56 97 ALA A C 1
ATOM 780 O O . ALA A 1 97 ? 23.899 5.373 -13.083 1.00 84.56 97 ALA A O 1
ATOM 781 N N . GLU A 1 98 ? 24.165 4.171 -11.207 1.00 90.00 98 GLU A N 1
ATOM 782 C CA . GLU A 1 98 ? 25.220 3.309 -11.745 1.00 90.00 98 GLU A CA 1
ATOM 783 C C . GLU A 1 98 ? 24.738 2.510 -12.966 1.00 90.00 98 GLU A C 1
ATOM 785 O O . GLU A 1 98 ? 25.428 2.459 -13.987 1.00 90.00 98 GLU A O 1
ATOM 790 N N . GLN A 1 99 ? 23.539 1.922 -12.904 1.00 86.44 99 GLN A N 1
ATOM 791 C CA . GLN A 1 99 ? 22.984 1.180 -14.038 1.00 86.44 99 GLN A CA 1
ATOM 792 C C . GLN A 1 99 ? 22.684 2.090 -15.234 1.00 86.44 99 GLN A C 1
ATOM 794 O O . GLN A 1 99 ? 22.984 1.723 -16.371 1.00 86.44 99 GLN A O 1
ATOM 799 N N . VAL A 1 100 ? 22.153 3.292 -14.998 1.00 82.19 100 VAL A N 1
ATOM 800 C CA . VAL A 1 100 ? 21.937 4.298 -16.050 1.00 82.19 100 VAL A CA 1
ATOM 801 C C . VAL A 1 100 ? 23.262 4.675 -16.718 1.00 82.19 100 VAL A C 1
ATOM 803 O O . VAL A 1 100 ? 23.340 4.717 -17.946 1.00 82.19 100 VAL A O 1
ATOM 806 N N . ASP A 1 101 ? 24.328 4.869 -15.943 1.00 87.06 101 ASP A N 1
ATOM 807 C CA . ASP A 1 101 ? 25.656 5.170 -16.479 1.00 87.06 101 ASP A CA 1
ATOM 808 C C . ASP A 1 101 ? 26.224 4.027 -17.329 1.00 87.06 101 ASP A C 1
ATOM 810 O O . ASP A 1 101 ? 26.840 4.275 -18.369 1.00 87.06 101 ASP A O 1
ATOM 814 N N . ILE A 1 102 ? 26.025 2.770 -16.918 1.00 87.00 102 ILE A N 1
ATOM 815 C CA . ILE A 1 102 ? 26.427 1.593 -17.703 1.00 87.00 102 ILE A CA 1
ATOM 816 C C . ILE A 1 102 ? 25.677 1.563 -19.040 1.00 87.00 102 ILE A C 1
ATOM 818 O O . ILE A 1 102 ? 26.303 1.378 -20.088 1.00 87.00 102 ILE A O 1
ATOM 822 N N . ILE A 1 103 ? 24.361 1.790 -19.016 1.00 77.69 103 ILE A N 1
ATOM 823 C CA . ILE A 1 103 ? 23.517 1.825 -20.218 1.00 77.69 103 ILE A CA 1
ATOM 824 C C . ILE A 1 103 ? 23.978 2.937 -21.165 1.00 77.69 103 ILE A C 1
ATOM 826 O O . ILE A 1 103 ? 24.194 2.678 -22.350 1.00 77.69 103 ILE A O 1
ATOM 830 N N . ASN A 1 104 ? 24.199 4.148 -20.651 1.00 76.75 104 ASN A N 1
ATOM 831 C CA . ASN A 1 104 ? 24.649 5.286 -21.452 1.00 76.75 104 ASN A CA 1
ATOM 832 C C . ASN A 1 104 ? 26.014 5.021 -22.097 1.00 76.75 104 ASN A C 1
ATOM 834 O O . ASN A 1 104 ? 26.193 5.251 -23.293 1.00 76.75 104 ASN A O 1
ATOM 838 N N . LYS A 1 105 ? 26.964 4.451 -21.344 1.00 83.81 105 LYS A N 1
ATOM 839 C CA . LYS A 1 105 ? 28.281 4.074 -21.880 1.00 83.81 105 LYS A CA 1
ATOM 840 C C . LYS A 1 105 ? 28.171 3.043 -23.002 1.00 83.81 105 LYS A C 1
ATOM 842 O O . LYS A 1 105 ? 28.864 3.180 -24.009 1.00 83.81 105 LYS A O 1
ATOM 847 N N . ALA A 1 106 ? 27.326 2.024 -22.847 1.00 80.12 106 ALA A N 1
ATOM 848 C CA . ALA A 1 106 ? 27.102 1.022 -23.889 1.00 80.12 106 ALA A CA 1
ATOM 849 C C . ALA A 1 106 ? 26.457 1.641 -25.140 1.00 80.12 106 ALA A C 1
ATOM 851 O O . ALA A 1 106 ? 26.872 1.359 -26.268 1.00 80.12 106 ALA A O 1
ATOM 852 N N . PHE A 1 107 ? 25.486 2.535 -24.946 1.00 77.62 107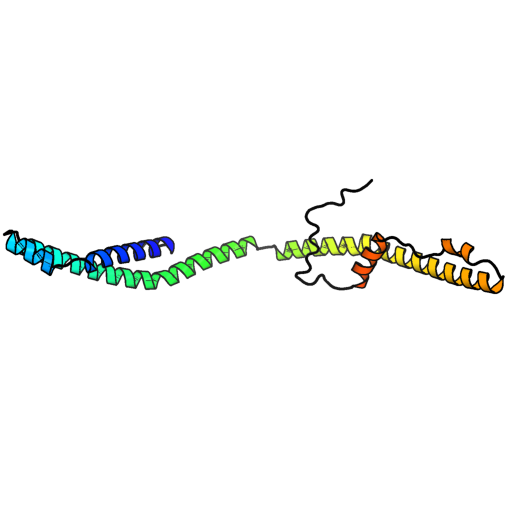 PHE A N 1
ATOM 853 C CA . PHE A 1 107 ? 24.834 3.246 -26.038 1.00 77.62 107 PHE A CA 1
ATOM 854 C C . PHE A 1 107 ? 25.826 4.103 -26.835 1.00 77.62 107 PHE A C 1
ATOM 856 O O . PHE A 1 107 ? 25.902 3.981 -28.060 1.00 77.62 107 PHE A O 1
ATOM 863 N N . ASP A 1 108 ? 26.628 4.921 -26.154 1.00 77.44 108 ASP A N 1
ATOM 864 C CA . ASP A 1 108 ? 27.592 5.814 -26.801 1.00 77.44 108 ASP A CA 1
ATOM 865 C C . ASP A 1 108 ? 28.738 5.064 -27.485 1.00 77.44 108 ASP A C 1
ATOM 867 O O . ASP A 1 108 ? 29.205 5.485 -28.546 1.00 77.44 108 ASP A O 1
ATOM 871 N N . LYS A 1 109 ? 29.201 3.958 -26.893 1.00 81.81 109 LYS A N 1
ATOM 872 C CA . LYS A 1 109 ? 30.347 3.204 -27.405 1.00 81.81 109 LYS A CA 1
ATOM 873 C C . LYS A 1 109 ? 29.995 2.334 -28.606 1.00 81.81 109 LYS A C 1
ATOM 875 O O . LYS A 1 109 ? 30.749 2.320 -29.575 1.00 81.81 109 LYS A O 1
ATOM 880 N N . ASP A 1 110 ? 28.888 1.599 -28.533 1.00 79.81 110 ASP A N 1
ATOM 881 C CA . ASP A 1 110 ? 28.619 0.512 -29.478 1.00 79.81 110 ASP A CA 1
ATOM 882 C C . ASP A 1 110 ? 27.426 0.827 -30.389 1.00 79.81 110 ASP A C 1
ATOM 884 O O . ASP A 1 110 ? 27.491 0.620 -31.604 1.00 79.81 110 ASP A O 1
ATOM 888 N N . ILE A 1 111 ? 26.345 1.383 -29.831 1.00 74.56 111 ILE A N 1
ATOM 889 C CA . ILE A 1 111 ? 25.100 1.613 -30.576 1.00 74.56 111 ILE A CA 1
ATOM 890 C C . ILE A 1 111 ? 25.235 2.840 -31.480 1.00 74.56 111 ILE A C 1
ATOM 892 O O . ILE A 1 111 ? 25.024 2.744 -32.690 1.00 74.56 111 ILE A O 1
ATOM 896 N N . LYS A 1 112 ? 25.636 3.989 -30.930 1.00 73.31 112 LYS A N 1
ATOM 897 C CA . LYS A 1 112 ? 25.730 5.248 -31.680 1.00 73.31 112 LYS A CA 1
ATOM 898 C C . LYS A 1 112 ? 26.634 5.148 -32.924 1.00 73.31 112 LYS A C 1
ATOM 900 O O . LYS A 1 112 ? 26.164 5.520 -34.003 1.00 73.31 112 LYS A O 1
ATOM 905 N N . PRO A 1 113 ? 27.854 4.574 -32.868 1.00 79.19 113 PRO A N 1
ATOM 906 C CA . PRO A 1 113 ? 28.698 4.459 -34.060 1.00 79.19 113 PRO A CA 1
ATOM 907 C C . PRO A 1 113 ? 28.125 3.509 -35.120 1.00 79.19 113 PRO A C 1
ATOM 909 O O . PRO A 1 113 ? 28.265 3.758 -36.321 1.00 79.19 113 PRO A O 1
ATOM 912 N N . ALA A 1 114 ? 27.451 2.430 -34.705 1.00 76.38 114 ALA A N 1
ATOM 913 C CA . ALA A 1 114 ? 26.790 1.514 -35.632 1.00 76.38 114 ALA A CA 1
ATOM 914 C C . ALA A 1 114 ? 25.663 2.217 -36.409 1.00 76.38 114 ALA A C 1
ATOM 916 O O . ALA A 1 114 ? 25.521 2.024 -37.619 1.00 76.38 114 ALA A O 1
ATOM 917 N N . LEU A 1 115 ? 24.910 3.089 -35.737 1.00 72.69 115 LEU A N 1
ATOM 918 C CA . LEU A 1 115 ? 23.851 3.889 -36.351 1.00 72.69 115 LEU A CA 1
ATOM 919 C C . LEU A 1 115 ? 24.396 4.942 -37.308 1.00 72.69 115 LEU A C 1
ATOM 921 O O . LEU A 1 115 ? 23.922 5.046 -38.438 1.00 72.69 115 LEU A O 1
ATOM 925 N N . GLU A 1 116 ? 25.442 5.667 -36.914 1.00 77.25 116 GLU A N 1
ATOM 926 C CA . GLU A 1 116 ? 26.126 6.608 -37.807 1.00 77.25 116 GLU A CA 1
ATOM 927 C C . GLU A 1 116 ? 26.643 5.901 -39.066 1.00 77.25 116 GLU A C 1
ATOM 929 O O . GLU A 1 116 ? 26.525 6.418 -40.184 1.00 77.25 116 GLU A O 1
ATOM 934 N N . ARG A 1 117 ? 27.163 4.676 -38.918 1.00 78.38 117 ARG A N 1
ATOM 935 C CA . ARG A 1 117 ? 27.610 3.868 -40.053 1.00 78.38 117 ARG A CA 1
ATOM 936 C C . ARG A 1 117 ? 26.460 3.476 -40.978 1.00 78.38 117 ARG A C 1
ATOM 938 O O . ARG A 1 117 ? 26.637 3.519 -42.198 1.00 78.38 117 ARG A O 1
ATOM 945 N N . LEU A 1 118 ? 25.303 3.116 -40.431 1.00 76.00 118 LEU A N 1
ATOM 946 C CA . LEU A 1 118 ? 24.104 2.828 -41.219 1.00 76.00 118 LEU A CA 1
ATOM 947 C C . LEU A 1 118 ? 23.651 4.061 -42.008 1.00 76.00 118 LEU A C 1
ATOM 949 O O . LEU A 1 118 ? 23.493 3.961 -43.226 1.00 76.00 118 LEU A O 1
ATOM 953 N N . CYS A 1 119 ? 23.587 5.233 -41.372 1.00 73.88 119 CYS A N 1
ATOM 954 C CA . CYS A 1 119 ? 23.267 6.495 -42.046 1.00 73.88 119 CYS A CA 1
ATOM 955 C C . CYS A 1 119 ? 24.233 6.791 -43.210 1.00 73.88 119 CYS A C 1
ATOM 957 O O . CYS A 1 119 ? 23.815 7.197 -44.296 1.00 73.88 119 CYS A O 1
ATOM 959 N N . GLN A 1 120 ? 25.536 6.536 -43.034 1.00 77.75 120 GLN A N 1
ATOM 960 C CA . GLN A 1 120 ? 26.521 6.688 -44.115 1.00 77.75 120 GLN A CA 1
ATOM 961 C C . GLN A 1 120 ? 26.271 5.725 -45.284 1.00 77.75 120 GLN A C 1
ATOM 963 O O . GLN A 1 120 ? 26.463 6.100 -46.445 1.00 77.75 120 GLN A O 1
ATOM 968 N N . ILE A 1 121 ? 25.894 4.475 -45.001 1.00 79.38 121 ILE A N 1
ATOM 969 C CA . ILE A 1 121 ? 25.577 3.481 -46.034 1.00 79.38 121 ILE A CA 1
ATOM 970 C C . ILE A 1 121 ? 24.341 3.927 -46.818 1.00 79.38 121 ILE A C 1
ATOM 972 O O . ILE A 1 121 ? 24.370 3.916 -48.050 1.00 79.38 121 ILE A O 1
ATOM 976 N N . GLU A 1 122 ? 23.291 4.371 -46.132 1.00 75.50 122 GLU A N 1
ATOM 977 C CA . GLU A 1 122 ? 22.067 4.872 -46.760 1.00 75.50 122 GLU A CA 1
ATOM 978 C C . GLU A 1 122 ? 22.331 6.090 -47.643 1.00 75.50 122 GLU A C 1
ATOM 980 O O . GLU A 1 122 ? 21.941 6.090 -48.812 1.00 75.50 122 GLU A O 1
ATOM 985 N N . ALA A 1 123 ? 23.080 7.078 -47.147 1.00 77.88 123 ALA A N 1
ATOM 986 C CA . ALA A 1 123 ? 23.450 8.259 -47.923 1.00 77.88 123 ALA A CA 1
ATOM 987 C C . ALA A 1 123 ? 24.226 7.890 -49.202 1.00 77.88 123 ALA A C 1
ATOM 989 O O . ALA A 1 123 ? 23.940 8.406 -50.288 1.00 77.88 123 ALA A O 1
ATOM 990 N N . LYS A 1 124 ? 25.179 6.950 -49.106 1.00 80.94 124 LYS A N 1
ATOM 991 C CA . LYS A 1 124 ? 25.924 6.442 -50.270 1.00 80.94 124 LYS A CA 1
ATOM 992 C C . LYS A 1 124 ? 25.009 5.749 -51.275 1.00 80.94 124 LYS A C 1
ATOM 994 O O . LYS A 1 124 ? 25.135 6.002 -52.473 1.00 80.94 124 LYS A O 1
ATOM 999 N N . ARG A 1 125 ? 24.093 4.896 -50.805 1.00 77.62 125 ARG A N 1
ATOM 1000 C CA . ARG A 1 125 ? 23.131 4.191 -51.668 1.00 77.62 125 ARG A CA 1
ATOM 1001 C C . ARG A 1 125 ? 22.196 5.170 -52.367 1.00 77.62 125 ARG A C 1
ATOM 1003 O O . ARG A 1 125 ? 22.035 5.071 -53.578 1.00 77.62 125 ARG A O 1
ATOM 1010 N N . TYR A 1 126 ? 21.652 6.144 -51.643 1.00 76.12 126 TYR A N 1
ATOM 1011 C CA . TYR A 1 126 ? 20.774 7.168 -52.205 1.00 76.12 126 TYR A CA 1
ATOM 1012 C C . TYR A 1 126 ? 21.482 8.002 -53.283 1.00 76.12 126 TYR A C 1
ATOM 1014 O O . TYR A 1 126 ? 20.949 8.207 -54.374 1.00 76.12 126 TYR A O 1
ATOM 1022 N N . SER A 1 127 ? 22.726 8.416 -53.024 1.00 80.94 127 SER A N 1
ATOM 1023 C CA . SER A 1 127 ? 23.557 9.113 -54.014 1.00 80.94 127 SER A CA 1
ATOM 1024 C C . SER A 1 127 ? 23.808 8.256 -55.262 1.00 80.94 127 SER A C 1
ATOM 1026 O O . SER A 1 127 ? 23.640 8.727 -56.389 1.00 80.94 127 SER A O 1
ATOM 1028 N N . ALA A 1 128 ? 24.143 6.975 -55.083 1.00 80.38 128 ALA A N 1
ATOM 1029 C CA . ALA A 1 128 ? 24.346 6.045 -56.191 1.00 80.38 128 ALA A CA 1
ATOM 1030 C C . ALA A 1 128 ? 23.062 5.825 -57.012 1.00 80.38 128 ALA A C 1
ATOM 1032 O O . ALA A 1 128 ? 23.116 5.884 -58.239 1.00 80.38 128 ALA A O 1
ATOM 1033 N N . LEU A 1 129 ? 21.911 5.663 -56.351 1.00 80.75 129 LEU A N 1
ATOM 1034 C CA . LEU A 1 129 ? 20.595 5.558 -56.986 1.00 80.75 129 LEU A CA 1
ATOM 1035 C C . LEU A 1 129 ? 20.268 6.808 -57.815 1.00 80.75 129 LEU A C 1
ATOM 1037 O O . LEU A 1 129 ? 19.857 6.696 -58.970 1.00 80.75 129 LEU A O 1
ATOM 1041 N N . SER A 1 130 ? 20.497 7.999 -57.256 1.00 81.38 130 SER A N 1
ATOM 1042 C CA . SER A 1 130 ? 20.282 9.276 -57.948 1.00 81.38 130 SER A CA 1
ATOM 1043 C C . SER A 1 130 ? 21.154 9.403 -59.206 1.00 81.38 130 SER A C 1
ATOM 1045 O O . SER A 1 130 ? 20.665 9.731 -60.296 1.00 81.38 130 SER A O 1
ATOM 1047 N N . ARG A 1 131 ? 22.443 9.045 -59.100 1.00 81.88 131 ARG A N 1
ATOM 1048 C CA . ARG A 1 131 ? 23.372 9.020 -60.243 1.00 81.88 131 ARG A CA 1
ATOM 1049 C C . ARG A 1 131 ? 22.952 8.006 -61.304 1.00 81.88 131 ARG A C 1
ATOM 1051 O O . ARG A 1 131 ? 22.931 8.341 -62.486 1.00 81.88 131 ARG A O 1
ATOM 1058 N N . ALA A 1 132 ? 22.594 6.792 -60.897 1.00 79.62 132 ALA A N 1
ATOM 1059 C CA . ALA A 1 132 ? 22.162 5.741 -61.810 1.00 79.62 132 ALA A CA 1
ATOM 1060 C C . ALA A 1 132 ? 20.860 6.119 -62.536 1.00 79.62 132 ALA A C 1
ATOM 1062 O O . ALA A 1 132 ? 20.759 5.930 -63.747 1.00 79.62 132 ALA A O 1
ATOM 1063 N N . SER A 1 133 ? 19.902 6.736 -61.837 1.00 79.12 133 SER A N 1
ATOM 1064 C CA . SER A 1 133 ? 18.670 7.277 -62.428 1.00 79.12 133 SER A CA 1
ATOM 1065 C C . SER A 1 133 ? 18.964 8.345 -63.487 1.00 79.12 133 SER A C 1
ATOM 1067 O O . SER A 1 133 ? 18.408 8.307 -64.586 1.00 79.12 133 SER A O 1
ATOM 1069 N N . THR A 1 134 ? 19.900 9.255 -63.202 1.00 83.75 134 THR A N 1
ATOM 1070 C CA . THR A 1 134 ? 20.334 10.289 -64.155 1.00 83.75 134 THR A CA 1
ATOM 1071 C C . THR A 1 134 ? 20.948 9.676 -65.417 1.00 83.75 134 THR A C 1
ATOM 1073 O O . THR A 1 134 ? 20.536 10.023 -66.523 1.00 83.75 134 THR A O 1
ATOM 1076 N N . LEU A 1 135 ? 21.868 8.718 -65.267 1.00 81.81 135 LEU A N 1
ATOM 1077 C CA . LEU A 1 135 ? 22.508 8.027 -66.394 1.00 81.81 135 LEU A CA 1
ATOM 1078 C C . LEU A 1 135 ? 21.506 7.229 -67.232 1.00 81.81 135 LEU A C 1
ATOM 1080 O O . LEU A 1 135 ? 21.540 7.279 -68.457 1.00 81.81 135 LEU A O 1
ATOM 1084 N N . THR A 1 136 ? 20.577 6.535 -66.577 1.00 81.81 136 THR A N 1
ATOM 1085 C CA . THR A 1 136 ? 19.520 5.757 -67.240 1.00 81.81 136 THR A CA 1
ATOM 1086 C C . THR A 1 136 ? 18.686 6.650 -68.162 1.00 81.81 136 THR A C 1
ATOM 1088 O O . THR A 1 136 ? 18.458 6.299 -69.318 1.00 81.81 136 THR A O 1
ATOM 1091 N N . LYS A 1 137 ? 18.304 7.844 -67.682 1.00 80.88 137 LYS A N 1
ATOM 1092 C CA . LYS A 1 137 ? 17.571 8.846 -68.473 1.00 80.88 137 LYS A CA 1
ATOM 1093 C C . LYS A 1 137 ? 18.402 9.418 -69.622 1.00 80.88 137 LYS A C 1
ATOM 1095 O O . LYS A 1 137 ? 17.882 9.557 -70.722 1.00 80.88 137 LYS A O 1
ATOM 1100 N N . GLN A 1 138 ? 19.670 9.752 -69.377 1.00 86.06 138 GLN A N 1
ATOM 1101 C CA . GLN A 1 138 ? 20.553 10.355 -70.385 1.00 86.06 138 GLN A CA 1
ATOM 1102 C C . GLN A 1 138 ? 20.928 9.382 -71.507 1.00 86.06 138 GLN A C 1
ATOM 1104 O O . GLN A 1 138 ? 21.036 9.787 -72.659 1.00 86.06 138 GLN A O 1
ATOM 1109 N N . CYS A 1 139 ? 21.121 8.106 -71.176 1.00 83.75 139 CYS A N 1
ATOM 1110 C CA . CYS A 1 139 ? 21.596 7.090 -72.111 1.00 83.75 139 CYS A CA 1
ATOM 1111 C C . CYS A 1 139 ? 20.475 6.210 -72.690 1.00 83.75 139 CYS A C 1
ATOM 1113 O O . CYS A 1 139 ? 20.770 5.304 -73.463 1.00 83.75 139 CYS A O 1
ATOM 1115 N N . GLY A 1 140 ? 19.208 6.433 -72.313 1.00 76.69 140 GLY A N 1
ATOM 1116 C CA . GLY A 1 140 ? 18.070 5.636 -72.793 1.00 76.69 140 GLY A CA 1
ATOM 1117 C C . GLY A 1 140 ? 18.106 4.167 -72.353 1.00 76.69 140 GLY A C 1
ATOM 1118 O O . GLY A 1 140 ? 17.578 3.299 -73.043 1.00 76.69 140 GLY A O 1
ATOM 1119 N N . ILE A 1 141 ? 18.760 3.876 -71.225 1.00 77.19 141 ILE A N 1
ATOM 1120 C CA . ILE A 1 141 ? 18.935 2.514 -70.701 1.00 77.19 141 ILE A CA 1
ATOM 1121 C C . ILE A 1 141 ? 17.677 2.100 -69.919 1.00 77.19 141 ILE A C 1
ATOM 1123 O O . ILE A 1 141 ? 16.961 2.935 -69.370 1.00 77.19 141 ILE A O 1
ATOM 1127 N N . GLN A 1 142 ? 17.375 0.802 -69.858 1.00 70.12 142 GLN A N 1
ATOM 1128 C CA . GLN A 1 142 ? 16.206 0.296 -69.140 1.00 70.12 142 GLN A CA 1
ATOM 1129 C C . GLN A 1 142 ? 16.389 0.391 -67.611 1.00 70.12 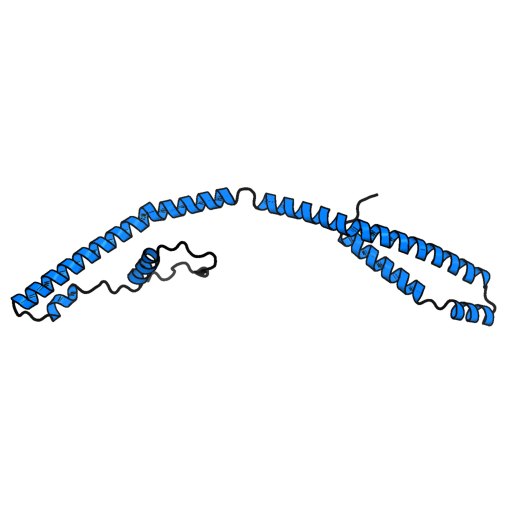142 GLN A C 1
ATOM 1131 O O . GLN A 1 142 ? 17.367 -0.098 -67.046 1.00 70.12 142 GLN A O 1
ATOM 1136 N N . SER A 1 143 ? 15.406 0.979 -66.921 1.00 64.81 143 SER A N 1
ATOM 1137 C CA . SER A 1 143 ? 15.460 1.258 -65.474 1.00 64.81 143 SER A CA 1
ATOM 1138 C C . SER A 1 143 ? 15.514 0.019 -64.569 1.00 64.81 143 SER A C 1
ATOM 1140 O O . SER A 1 143 ? 15.861 0.147 -63.394 1.00 64.81 143 SER A O 1
ATOM 1142 N N . SER A 1 144 ? 15.192 -1.172 -65.081 1.00 65.50 144 SER A N 1
ATOM 1143 C CA . SER A 1 144 ? 15.247 -2.438 -64.333 1.00 65.50 144 SER A CA 1
ATOM 1144 C C . SER A 1 144 ? 16.661 -2.777 -63.835 1.00 65.50 144 SER A C 1
ATOM 1146 O O . SER A 1 144 ? 16.810 -3.440 -62.807 1.00 65.50 144 SER A O 1
ATOM 1148 N N . ILE A 1 145 ? 17.696 -2.245 -64.497 1.00 62.62 145 ILE A N 1
ATOM 1149 C CA . ILE A 1 145 ? 19.114 -2.414 -64.139 1.00 62.62 145 ILE A CA 1
ATOM 1150 C C . ILE A 1 145 ? 19.470 -1.689 -62.822 1.00 62.62 145 ILE A C 1
ATOM 1152 O O . ILE A 1 145 ? 20.425 -2.061 -62.147 1.00 62.62 145 ILE A O 1
ATOM 1156 N N . VAL A 1 146 ? 18.680 -0.694 -62.400 1.00 58.22 146 VAL A N 1
ATOM 1157 C CA . VAL A 1 146 ? 18.955 0.145 -61.215 1.00 58.22 146 VAL A CA 1
ATOM 1158 C C . VAL A 1 146 ? 18.384 -0.456 -59.912 1.00 58.22 146 VAL A C 1
ATOM 1160 O O . VAL A 1 146 ? 18.601 0.068 -58.821 1.00 58.22 146 VAL A O 1
ATOM 1163 N N . SER A 1 147 ? 17.679 -1.589 -59.995 1.00 58.91 147 SER A N 1
ATOM 1164 C CA . SER A 1 147 ? 17.016 -2.257 -58.859 1.00 58.91 147 SER A CA 1
ATOM 1165 C C . SER A 1 147 ? 17.963 -2.646 -57.710 1.00 58.91 147 SER A C 1
ATOM 1167 O O . SER A 1 147 ? 17.559 -2.641 -56.548 1.00 58.91 147 SER A O 1
ATOM 1169 N N . CYS A 1 148 ? 19.248 -2.877 -57.993 1.00 57.59 148 CYS A N 1
ATOM 1170 C CA . CYS A 1 148 ? 20.281 -3.173 -56.993 1.00 57.59 148 CYS A CA 1
ATOM 1171 C C . CYS A 1 148 ? 20.633 -1.987 -56.067 1.00 57.59 148 CYS A C 1
ATOM 1173 O O . CYS A 1 148 ? 21.220 -2.192 -54.998 1.00 57.59 148 CYS A O 1
ATOM 1175 N N . PHE A 1 149 ? 20.241 -0.760 -56.434 1.00 55.47 149 PHE A N 1
ATOM 1176 C CA . PHE A 1 149 ? 20.416 0.453 -55.627 1.00 55.47 149 PHE A CA 1
ATOM 1177 C C . PHE A 1 149 ? 19.208 0.771 -54.724 1.00 55.47 149 PHE A C 1
ATOM 1179 O O . PHE A 1 149 ? 19.257 1.748 -53.978 1.00 55.47 149 PHE A O 1
ATOM 1186 N N . GLY A 1 150 ? 18.145 -0.047 -54.758 1.00 56.12 150 GLY A N 1
ATOM 1187 C CA . GLY A 1 150 ? 16.959 0.092 -53.902 1.00 56.12 150 GLY A CA 1
ATOM 1188 C C . GLY A 1 150 ? 17.264 0.017 -52.397 1.00 56.12 150 GLY A C 1
ATOM 1189 O O . GLY A 1 150 ? 18.329 -0.451 -51.985 1.00 56.12 150 GLY A O 1
ATOM 1190 N N . VAL A 1 151 ? 16.347 0.534 -51.575 1.00 56.75 151 VAL A N 1
ATOM 1191 C CA . VAL A 1 151 ? 16.488 0.690 -50.113 1.00 56.75 151 VAL A CA 1
ATOM 1192 C C . VAL A 1 151 ? 16.746 -0.661 -49.430 1.00 56.75 151 VAL A C 1
ATOM 1194 O O . VAL A 1 151 ? 16.255 -1.695 -49.875 1.00 56.75 151 VAL A O 1
ATOM 1197 N N . LEU A 1 152 ? 17.537 -0.659 -48.352 1.00 55.88 152 LEU A N 1
ATOM 1198 C CA . LEU A 1 152 ? 17.709 -1.817 -47.471 1.00 55.88 152 LEU A CA 1
ATOM 1199 C C . LEU A 1 152 ? 16.357 -2.148 -46.814 1.00 55.88 152 LEU A C 1
ATOM 1201 O O . LEU A 1 152 ? 16.026 -1.606 -45.765 1.00 55.88 152 LEU A O 1
ATOM 1205 N N . ASP A 1 153 ? 15.561 -3.030 -47.417 1.00 56.78 153 ASP A N 1
ATOM 1206 C CA . ASP A 1 153 ? 14.252 -3.453 -46.892 1.00 56.78 153 ASP A CA 1
ATOM 1207 C C . ASP A 1 153 ? 14.382 -4.467 -45.738 1.00 56.78 153 ASP A C 1
ATOM 1209 O O . ASP A 1 153 ? 13.742 -5.517 -45.694 1.00 56.78 153 ASP A O 1
ATOM 1213 N N . SER A 1 154 ? 15.222 -4.152 -44.752 1.00 58.47 154 SER A N 1
ATOM 1214 C CA . SER A 1 154 ? 15.271 -4.906 -43.503 1.00 58.47 154 SER A CA 1
ATOM 1215 C C . SER A 1 154 ? 14.224 -4.356 -42.538 1.00 58.47 154 SER A C 1
ATOM 1217 O O . SER A 1 154 ? 14.347 -3.241 -42.033 1.00 58.47 154 SER A O 1
ATOM 1219 N N . ARG A 1 155 ? 13.200 -5.164 -42.233 1.00 58.09 155 ARG A N 1
ATOM 1220 C CA . ARG A 1 155 ? 12.202 -4.843 -41.194 1.00 58.09 155 ARG A CA 1
ATOM 1221 C C . ARG A 1 155 ? 12.858 -4.546 -39.838 1.00 58.09 155 ARG A C 1
ATOM 1223 O O . ARG A 1 155 ? 12.400 -3.662 -39.127 1.00 58.09 155 ARG A O 1
ATOM 1230 N N . ARG A 1 156 ? 13.954 -5.247 -39.514 1.00 56.44 156 ARG A N 1
ATOM 1231 C CA . ARG A 1 156 ? 14.731 -5.040 -38.278 1.00 56.44 156 ARG A CA 1
ATOM 1232 C C . ARG A 1 156 ? 15.433 -3.677 -38.264 1.00 56.44 156 ARG A C 1
ATOM 1234 O O . ARG A 1 156 ? 15.431 -3.012 -37.237 1.00 56.44 156 ARG A O 1
ATOM 1241 N N . LEU A 1 157 ? 15.980 -3.240 -39.401 1.00 59.88 157 LEU A N 1
ATOM 1242 C CA . LEU A 1 157 ? 16.614 -1.923 -39.534 1.00 59.88 157 LEU A CA 1
ATOM 1243 C C . LEU A 1 157 ? 15.594 -0.787 -39.358 1.00 59.88 157 LEU A C 1
ATOM 1245 O O . LEU A 1 157 ? 15.864 0.147 -38.610 1.00 59.88 157 LEU A O 1
ATOM 1249 N N . LYS A 1 158 ? 14.410 -0.913 -39.976 1.00 62.41 158 LYS A N 1
ATOM 1250 C CA . LYS A 1 158 ? 13.312 0.061 -39.841 1.00 62.41 158 LYS A CA 1
ATOM 1251 C C . LYS A 1 158 ? 12.858 0.221 -38.386 1.00 62.41 158 LYS A C 1
ATOM 1253 O O . LYS A 1 158 ? 12.771 1.344 -37.908 1.00 62.41 158 LYS A O 1
ATOM 1258 N N . ALA A 1 159 ? 12.673 -0.886 -37.662 1.00 57.84 159 ALA A N 1
ATOM 1259 C CA . ALA A 1 159 ? 12.281 -0.853 -36.250 1.00 57.84 159 ALA A CA 1
ATOM 1260 C C . ALA A 1 159 ? 13.333 -0.174 -35.349 1.00 57.84 159 ALA A C 1
ATOM 1262 O O . ALA A 1 159 ? 12.988 0.616 -34.474 1.00 57.84 159 ALA A O 1
ATOM 1263 N N . ILE A 1 160 ? 14.624 -0.441 -35.587 1.00 59.94 160 ILE A N 1
ATOM 1264 C CA . ILE A 1 160 ? 15.722 0.214 -34.859 1.00 59.94 160 ILE A CA 1
ATOM 1265 C C . ILE A 1 160 ? 15.737 1.719 -35.166 1.00 59.94 160 ILE A C 1
ATOM 1267 O O . ILE A 1 160 ? 15.807 2.535 -34.252 1.00 59.94 160 ILE A O 1
ATOM 1271 N N . GLN A 1 161 ? 15.621 2.101 -36.441 1.00 59.50 161 GLN A N 1
ATOM 1272 C CA . GLN A 1 161 ? 15.616 3.502 -36.869 1.00 59.50 161 GLN A CA 1
ATOM 1273 C C . GLN A 1 161 ? 14.429 4.296 -36.315 1.00 59.50 161 GLN A C 1
ATOM 1275 O O . GLN A 1 161 ? 14.637 5.434 -35.897 1.00 59.50 161 GLN A O 1
ATOM 1280 N N . GLU A 1 162 ? 13.228 3.715 -36.271 1.00 59.97 162 GLU A N 1
ATOM 1281 C CA . GLU A 1 162 ? 12.038 4.321 -35.654 1.00 59.97 162 GLU A CA 1
ATOM 1282 C C . GLU A 1 162 ? 12.247 4.578 -34.158 1.00 59.97 162 GLU A C 1
ATOM 1284 O O . GLU A 1 162 ? 11.969 5.679 -33.682 1.00 59.97 162 GLU A O 1
ATOM 1289 N N . TYR A 1 163 ? 12.817 3.607 -33.438 1.00 55.88 163 TYR A N 1
ATOM 1290 C CA . TYR A 1 163 ? 13.135 3.736 -32.014 1.00 55.88 163 TYR A CA 1
ATOM 1291 C C . TYR A 1 163 ? 14.104 4.899 -31.735 1.00 55.88 163 TYR A C 1
ATOM 1293 O O . TYR A 1 163 ? 13.941 5.637 -30.768 1.00 55.88 163 TYR A O 1
ATOM 1301 N N . ILE A 1 164 ? 15.084 5.113 -32.616 1.00 57.12 164 ILE A N 1
ATOM 1302 C CA . ILE A 1 164 ? 16.088 6.181 -32.478 1.00 57.12 164 ILE A CA 1
ATOM 1303 C C . ILE A 1 164 ? 15.541 7.545 -32.910 1.00 57.12 164 ILE A C 1
ATOM 1305 O O . ILE A 1 164 ? 15.776 8.542 -32.232 1.00 57.12 164 ILE A O 1
ATOM 1309 N N . HIS A 1 165 ? 14.812 7.607 -34.031 1.00 52.75 165 HIS A N 1
ATOM 1310 C CA . HIS A 1 165 ? 14.237 8.854 -34.553 1.00 52.75 165 HIS A CA 1
ATOM 1311 C C . HIS A 1 165 ? 13.137 9.411 -33.653 1.00 52.75 165 HIS A C 1
ATOM 1313 O O . HIS A 1 165 ? 12.907 10.620 -33.660 1.00 52.75 165 HIS A O 1
ATOM 1319 N N . ALA A 1 166 ? 12.470 8.555 -32.874 1.00 53.34 166 ALA A N 1
ATOM 1320 C CA . ALA A 1 166 ? 11.464 8.994 -31.924 1.00 53.34 166 ALA A CA 1
ATOM 1321 C C . ALA A 1 166 ? 12.038 9.936 -30.857 1.00 53.34 166 ALA A C 1
ATOM 1323 O O . ALA A 1 166 ? 11.272 10.749 -30.349 1.00 53.34 166 ALA A O 1
ATOM 1324 N N . GLY A 1 167 ? 13.340 9.863 -30.529 1.00 46.81 167 GLY A N 1
ATOM 1325 C CA . GLY A 1 167 ? 14.019 10.800 -29.621 1.00 46.81 167 GLY A CA 1
ATOM 1326 C C . GLY A 1 167 ? 13.328 11.013 -28.266 1.00 46.81 167 GLY A C 1
ATOM 1327 O O . GLY A 1 167 ? 13.610 11.996 -27.586 1.00 46.81 167 GLY A O 1
ATOM 1328 N N . ARG A 1 168 ? 12.387 10.140 -27.893 1.00 41.44 168 ARG A N 1
ATOM 1329 C CA . ARG A 1 168 ? 11.605 10.230 -26.668 1.00 41.44 168 ARG A CA 1
ATOM 1330 C C . ARG A 1 168 ? 12.242 9.307 -25.653 1.00 41.44 168 ARG A C 1
ATOM 1332 O O . ARG A 1 168 ? 12.401 8.116 -25.915 1.00 41.44 168 ARG A O 1
ATOM 1339 N N . GLU A 1 169 ? 12.562 9.866 -24.491 1.00 40.72 169 GLU A N 1
ATOM 1340 C CA . GLU A 1 169 ? 12.631 9.075 -23.268 1.00 40.72 169 GLU A CA 1
ATOM 1341 C C . GLU A 1 169 ? 11.374 8.192 -23.215 1.00 40.72 169 GLU A C 1
ATOM 1343 O O . GLU A 1 169 ? 10.281 8.694 -23.509 1.00 40.72 169 GLU A O 1
ATOM 1348 N N . PRO A 1 170 ? 11.498 6.885 -22.926 1.00 42.25 170 PRO A N 1
ATOM 1349 C CA . PRO A 1 170 ? 10.330 6.032 -22.779 1.00 42.25 170 PRO A CA 1
ATOM 1350 C C . PRO A 1 170 ? 9.422 6.677 -21.732 1.00 42.25 170 PRO A C 1
ATOM 1352 O O . PRO A 1 170 ? 9.822 6.842 -20.580 1.00 42.25 170 PRO A O 1
ATOM 1355 N N . GLU A 1 171 ? 8.221 7.095 -22.140 1.00 35.75 171 GLU A N 1
ATOM 1356 C CA . GLU A 1 171 ? 7.253 7.663 -21.208 1.00 35.75 171 GLU A CA 1
ATOM 1357 C C . GLU A 1 171 ? 7.045 6.628 -20.095 1.00 35.75 171 GLU A C 1
ATOM 1359 O O . GLU A 1 171 ? 6.854 5.438 -20.375 1.00 35.75 171 GLU A O 1
ATOM 1364 N N . SER A 1 172 ? 7.156 7.063 -18.837 1.00 37.12 172 SER A N 1
ATOM 1365 C CA . SER A 1 172 ? 6.871 6.231 -17.667 1.00 37.12 172 SER A CA 1
ATOM 1366 C C . SER A 1 172 ? 5.508 5.559 -17.863 1.00 37.12 172 SER A C 1
ATOM 1368 O O . SER A 1 172 ? 4.478 6.231 -17.881 1.00 37.12 172 SER A O 1
ATOM 1370 N N . GLY A 1 173 ? 5.514 4.243 -18.100 1.00 39.75 173 GLY A N 1
ATOM 1371 C CA . GLY A 1 173 ? 4.317 3.458 -18.424 1.00 39.75 173 GLY A CA 1
ATOM 1372 C C . GLY A 1 173 ? 4.287 2.818 -19.818 1.00 39.75 173 GLY A C 1
ATOM 1373 O O . GLY A 1 1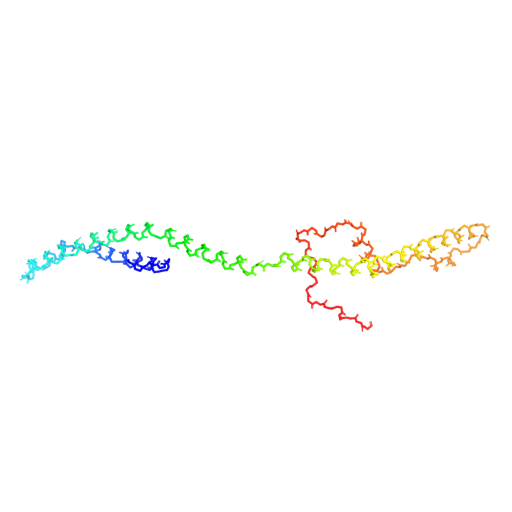73 ? 3.475 1.916 -20.031 1.00 39.75 173 GLY A O 1
ATOM 1374 N N . THR A 1 174 ? 5.188 3.176 -20.744 1.00 34.22 174 THR A N 1
ATOM 1375 C CA . THR A 1 174 ? 5.339 2.455 -22.024 1.00 34.22 174 THR A CA 1
ATOM 1376 C C . THR A 1 174 ? 6.096 1.153 -21.794 1.00 34.22 174 THR A C 1
ATOM 1378 O O . THR A 1 174 ? 7.314 1.041 -21.909 1.00 34.22 174 THR A O 1
ATOM 1381 N N . THR A 1 175 ? 5.333 0.145 -21.408 1.00 35.22 175 THR A N 1
ATOM 1382 C CA . THR A 1 175 ? 5.770 -1.231 -21.239 1.00 35.22 175 THR A CA 1
ATOM 1383 C C . THR A 1 175 ? 6.087 -1.829 -22.613 1.00 35.22 175 THR A C 1
ATOM 1385 O O . THR A 1 175 ? 5.259 -2.505 -23.216 1.00 35.22 175 THR A O 1
ATOM 1388 N N . PHE A 1 176 ? 7.320 -1.666 -23.101 1.00 38.62 176 PHE A N 1
ATOM 1389 C CA . PHE A 1 176 ? 7.915 -2.720 -23.926 1.00 38.62 176 PHE A CA 1
ATOM 1390 C C . PHE A 1 176 ? 8.356 -3.833 -22.983 1.00 38.62 176 PHE A C 1
ATOM 1392 O O . PHE A 1 176 ? 9.529 -4.018 -22.677 1.00 38.62 176 PHE A O 1
ATOM 1399 N N . VAL A 1 177 ? 7.358 -4.555 -22.478 1.00 34.66 177 VAL A N 1
ATOM 1400 C CA . VAL A 1 177 ? 7.556 -5.842 -21.829 1.00 34.66 177 VAL A CA 1
ATOM 1401 C C . VAL A 1 177 ? 7.976 -6.796 -22.937 1.00 34.66 177 VAL A C 1
ATOM 1403 O O . VAL A 1 177 ? 7.158 -7.483 -23.548 1.00 34.66 177 VAL A O 1
ATOM 1406 N N . THR A 1 178 ? 9.275 -6.859 -23.215 1.00 37.56 178 THR A N 1
ATOM 1407 C CA . THR A 1 178 ? 9.859 -8.127 -23.631 1.00 37.56 178 THR A CA 1
ATOM 1408 C C . THR A 1 178 ? 9.761 -9.033 -22.413 1.00 37.56 178 THR A C 1
ATOM 1410 O O . THR A 1 178 ? 10.645 -9.085 -21.565 1.00 37.56 178 THR A O 1
ATOM 1413 N N . ASN A 1 179 ? 8.610 -9.697 -22.281 1.00 29.59 179 ASN A N 1
ATOM 1414 C CA . ASN A 1 179 ? 8.409 -10.798 -21.349 1.00 29.59 179 ASN A CA 1
ATOM 1415 C C . ASN A 1 179 ? 9.536 -11.804 -21.574 1.00 29.59 179 ASN A C 1
ATOM 1417 O O . ASN A 1 179 ? 9.423 -12.614 -22.489 1.00 29.59 179 ASN A O 1
ATOM 1421 N N . GLY A 1 180 ? 10.610 -11.717 -20.787 1.00 33.06 180 GLY A N 1
ATOM 1422 C CA . GLY A 1 180 ? 11.561 -12.789 -20.487 1.00 33.06 180 GLY A CA 1
ATOM 1423 C C . GLY A 1 180 ? 12.072 -13.640 -21.650 1.00 33.06 180 GLY A C 1
ATOM 1424 O O . GLY A 1 180 ? 12.515 -14.756 -21.412 1.00 33.06 180 GLY A O 1
ATOM 1425 N N . ARG A 1 181 ? 12.012 -13.167 -22.894 1.00 26.66 181 ARG A N 1
ATOM 1426 C CA . ARG A 1 181 ? 12.544 -13.869 -24.052 1.00 26.66 181 ARG A CA 1
ATOM 1427 C C . ARG A 1 181 ? 13.747 -13.086 -24.515 1.00 26.66 181 ARG A C 1
ATOM 1429 O O . ARG A 1 181 ? 13.644 -12.115 -25.263 1.00 26.66 181 ARG A O 1
ATOM 1436 N N . PHE A 1 182 ? 14.892 -13.540 -24.011 1.00 34.28 182 PHE A N 1
ATOM 1437 C CA . PHE A 1 182 ? 16.126 -13.507 -24.773 1.00 34.28 182 PHE A CA 1
ATOM 1438 C C . PHE A 1 182 ? 15.805 -13.782 -26.241 1.00 34.28 182 PHE A C 1
ATOM 1440 O O . PHE A 1 182 ? 14.896 -14.549 -26.560 1.00 34.28 182 PHE A O 1
ATOM 1447 N N . ILE A 1 183 ? 16.548 -13.126 -27.122 1.00 36.38 183 ILE A N 1
ATOM 1448 C CA . ILE A 1 183 ? 16.581 -13.417 -28.550 1.00 36.38 183 ILE A CA 1
ATOM 1449 C C . ILE A 1 183 ? 17.190 -14.826 -28.702 1.00 36.38 183 ILE A C 1
ATOM 1451 O O . ILE A 1 183 ? 18.345 -14.989 -29.073 1.00 36.38 183 ILE A O 1
ATOM 1455 N N . GLU A 1 184 ? 16.431 -15.845 -28.313 1.00 32.09 184 GLU A N 1
ATOM 1456 C CA . GLU A 1 184 ? 16.534 -17.216 -28.778 1.00 32.09 184 GLU A CA 1
ATOM 1457 C C . GLU A 1 184 ? 15.720 -17.242 -30.063 1.00 32.09 184 GLU A C 1
ATOM 1459 O O . GLU A 1 184 ? 14.501 -17.338 -30.037 1.00 32.09 184 GLU A O 1
ATOM 1464 N N . ASP A 1 185 ? 16.404 -16.930 -31.155 1.00 32.66 185 ASP A N 1
ATOM 1465 C CA . ASP A 1 185 ? 16.157 -17.4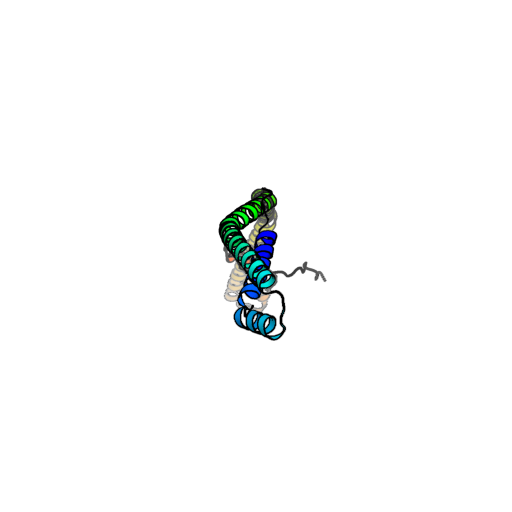56 -32.497 1.00 32.66 185 ASP A CA 1
ATOM 1466 C C . ASP A 1 185 ? 17.307 -16.912 -33.354 1.00 32.66 185 ASP A C 1
ATOM 1468 O O . ASP A 1 185 ? 17.191 -15.944 -34.117 1.00 32.66 185 ASP A O 1
ATOM 1472 N N . LEU A 1 186 ? 18.481 -17.491 -33.092 1.00 31.08 186 LEU A N 1
ATOM 1473 C CA . LEU A 1 186 ? 19.623 -17.502 -33.994 1.00 31.08 186 LEU A CA 1
ATOM 1474 C C . LEU A 1 186 ? 19.658 -18.888 -34.644 1.00 31.08 186 LEU A C 1
ATOM 1476 O O . LEU A 1 186 ? 20.401 -19.752 -34.191 1.00 31.08 186 LEU A O 1
ATOM 1480 N N . ASP A 1 187 ? 18.841 -19.047 -35.683 1.00 34.19 187 ASP A N 1
ATOM 1481 C CA . ASP A 1 187 ? 19.102 -19.910 -36.839 1.00 34.19 187 ASP A CA 1
ATOM 1482 C C . ASP A 1 187 ? 18.982 -19.048 -38.109 1.00 34.19 187 ASP A C 1
ATOM 1484 O O . ASP A 1 187 ? 18.028 -18.231 -38.194 1.00 34.19 187 ASP A O 1
#

Foldseek 3Di:
DPQDALVRLVVLLVVLVVLLVVLVPDDLVVVLVVCVVVVHDNVVSVVVNVVSVVVNVVSVVSNVVSVVSNVVNVVVVVVVVVVVVVVVCVCVVVVVVVVVVVVVVCCVPPVVVVVVVVVVVLVVLVVVLVVVVVCCVVVVNDCVVSVVSDDPPDPVVVVSVCVVVVVDDCPVPPDPPPPPDDPPPDD

pLDDT: mean 78.28, std 19.35, range [26.66, 96.69]

Organism: Vibrio parahaemolyticus (NCBI:txid670)

Secondary structure (DSSP, 8-state):
-PPPPHHHHHHHHHHHHHHHHHHHT--HHHHHHHHHHHT--HHHHHHHHHHHHHHHHHHHHHHHHHHHHHHHHHHHHHHHHHHHHHHHTTTHHHHHHHHHHHHHHHIIIIIHHHHHHHHHHHHHHHHHHHHHHHHHHHHT--GGGGGGGS----HHHHHHHHHHHT-----TT------S-------

Sequence (187 aa):
MKQKTVTQIQARLSEIAQEQNQFEQRDFDAELLEVMNSGGDVDQLEQKQLEDERQARRLRVEKQALELELPVAKQREGLAELETLKRDCEGDASLIAEQVDIINKAFDKDIKPALERLCQIEAKRYSALSRASTLTKQCGIQSSIVSCFGVLDSRRLKAIQEYIHAGREPESGTTFVTNGRFIEDLD